Protein AF-A0A9C9G4H5-F1 (afdb_monomer_lite)

Radius of gyration: 25.31 Å; chains: 1; bounding box: 102×41×66 Å

Structure (mmCIF, N/CA/C/O backbone):
data_AF-A0A9C9G4H5-F1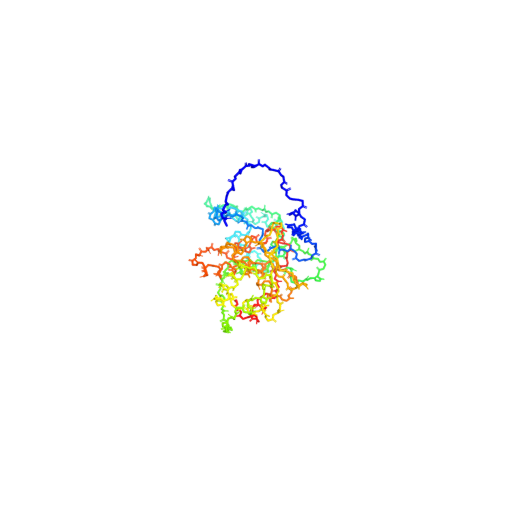
#
_entry.id   AF-A0A9C9G4H5-F1
#
loop_
_atom_site.group_PDB
_atom_site.id
_atom_site.type_symbol
_atom_site.label_atom_id
_atom_site.label_alt_id
_atom_site.label_comp_id
_atom_site.label_asym_id
_atom_site.label_entity_id
_atom_site.label_seq_id
_atom_site.pdbx_PDB_ins_code
_atom_site.Cartn_x
_atom_site.Cartn_y
_atom_site.Cartn_z
_atom_site.occupancy
_atom_site.B_iso_or_equiv
_atom_site.auth_seq_id
_atom_site.auth_comp_id
_atom_site.auth_asym_id
_atom_site.auth_atom_id
_atom_site.pdbx_PDB_model_num
ATOM 1 N N . MET A 1 1 ? 73.483 9.192 -35.106 1.00 36.06 1 MET A N 1
ATOM 2 C CA . MET A 1 1 ? 74.148 8.767 -33.853 1.00 36.06 1 MET A CA 1
ATOM 3 C C . MET A 1 1 ? 73.217 9.108 -32.697 1.00 36.06 1 MET A C 1
ATOM 5 O O . MET A 1 1 ? 72.818 10.257 -32.623 1.00 36.06 1 MET A O 1
ATOM 9 N N . LYS A 1 2 ? 72.661 8.069 -32.046 1.00 31.61 2 LYS A N 1
ATOM 10 C CA . LYS A 1 2 ? 72.733 7.756 -30.592 1.00 31.61 2 LYS A CA 1
ATOM 11 C C . LYS A 1 2 ? 72.067 8.808 -29.686 1.00 31.61 2 LYS A C 1
ATOM 13 O O . LYS A 1 2 ? 72.520 9.940 -29.660 1.00 31.61 2 LYS A O 1
ATOM 18 N N . SER A 1 3 ? 70.860 8.529 -29.178 1.00 26.44 3 SER A N 1
ATOM 19 C CA . SER A 1 3 ? 70.527 7.779 -27.933 1.00 26.44 3 SER A CA 1
ATOM 20 C C . SER A 1 3 ? 70.835 8.615 -26.680 1.00 26.44 3 SER A C 1
ATOM 22 O O . SER A 1 3 ? 71.958 9.081 -26.546 1.00 26.44 3 SER A O 1
ATOM 24 N N . SER A 1 4 ? 69.803 9.006 -25.915 1.00 33.16 4 SER A N 1
ATOM 25 C CA . SER A 1 4 ? 69.383 8.365 -24.640 1.00 33.16 4 SER A CA 1
ATOM 26 C C . SER A 1 4 ? 70.232 8.923 -23.469 1.00 33.16 4 SER A C 1
ATOM 28 O O . SER A 1 4 ? 71.387 9.255 -23.680 1.00 33.16 4 SER A O 1
ATOM 30 N N . ASP A 1 5 ? 69.803 9.211 -22.241 1.00 29.89 5 ASP A N 1
ATOM 31 C CA . ASP A 1 5 ? 68.683 8.847 -21.371 1.00 29.89 5 ASP A CA 1
ATOM 32 C C . ASP A 1 5 ? 68.565 9.948 -20.281 1.00 29.89 5 ASP A C 1
ATOM 34 O O . ASP A 1 5 ? 69.557 10.573 -19.914 1.00 29.89 5 ASP A O 1
ATOM 38 N N . TYR A 1 6 ? 67.355 10.349 -19.878 1.00 32.81 6 TYR A N 1
ATOM 39 C CA . TYR A 1 6 ? 66.742 10.096 -18.558 1.00 32.81 6 TYR A CA 1
ATOM 40 C C . TYR A 1 6 ? 67.672 10.116 -17.321 1.00 32.81 6 TYR A C 1
ATOM 42 O O . TYR A 1 6 ? 68.485 9.216 -17.155 1.00 32.81 6 TYR A O 1
ATOM 50 N N . GLN A 1 7 ? 67.414 11.013 -16.351 1.00 32.84 7 GLN A N 1
ATOM 51 C CA . GLN A 1 7 ? 66.709 10.677 -15.091 1.00 32.84 7 GLN A CA 1
ATOM 52 C C . GLN A 1 7 ? 66.693 11.810 -14.030 1.00 32.84 7 GLN A C 1
ATOM 54 O O . GLN A 1 7 ? 67.719 12.399 -13.719 1.00 32.84 7 GLN A O 1
ATOM 59 N N . PHE A 1 8 ? 65.497 11.978 -13.433 1.00 31.39 8 PHE A N 1
ATOM 60 C CA . PHE A 1 8 ? 65.148 12.347 -12.041 1.00 31.39 8 PHE A CA 1
ATOM 61 C C . PHE A 1 8 ? 65.648 13.689 -11.449 1.00 31.39 8 PHE A C 1
ATOM 63 O O . PHE A 1 8 ? 66.832 13.948 -11.324 1.00 31.39 8 PHE A O 1
ATOM 70 N N . SER A 1 9 ? 64.779 14.550 -10.905 1.00 29.98 9 SER A N 1
ATOM 71 C CA . SER A 1 9 ? 63.949 14.224 -9.738 1.00 29.98 9 SER A CA 1
ATOM 72 C C . SER A 1 9 ? 62.739 15.152 -9.550 1.00 29.98 9 SER A C 1
ATOM 74 O O . SER A 1 9 ? 62.819 16.363 -9.710 1.00 29.98 9 SER A O 1
ATOM 76 N N . ARG A 1 10 ? 61.638 14.505 -9.153 1.00 35.22 10 ARG A N 1
ATOM 77 C CA . ARG A 1 10 ? 60.457 14.943 -8.386 1.00 35.22 10 ARG A CA 1
ATOM 78 C C . ARG A 1 10 ? 60.512 16.338 -7.739 1.00 35.22 10 ARG A C 1
ATOM 80 O O . ARG A 1 10 ? 61.377 16.571 -6.905 1.00 35.22 10 ARG A O 1
ATOM 87 N N . ALA A 1 11 ? 59.455 17.127 -7.939 1.00 33.78 11 ALA A N 1
ATOM 88 C CA . ALA A 1 11 ? 58.555 17.601 -6.875 1.00 33.78 11 ALA A CA 1
ATOM 89 C C . ALA A 1 11 ? 57.481 18.543 -7.454 1.00 33.78 11 ALA A C 1
ATOM 91 O O . ALA A 1 11 ? 57.795 19.357 -8.311 1.00 33.78 11 ALA A O 1
ATOM 92 N N . LEU A 1 12 ? 56.236 18.370 -6.981 1.00 30.45 12 LEU A N 1
ATOM 93 C CA . LEU A 1 12 ? 55.196 19.385 -6.714 1.00 30.45 12 LEU A CA 1
ATOM 94 C C . LEU A 1 12 ? 55.298 20.712 -7.503 1.00 30.45 12 LEU A C 1
ATOM 96 O O . LEU A 1 12 ? 56.269 21.438 -7.366 1.00 30.45 12 LEU A O 1
ATOM 100 N N . VAL A 1 13 ? 54.303 21.166 -8.264 1.00 36.81 13 VAL A N 1
ATOM 101 C CA . VAL A 1 13 ? 52.931 21.515 -7.847 1.00 36.81 13 VAL A CA 1
ATOM 102 C C . VAL A 1 13 ? 52.089 21.510 -9.134 1.00 36.81 13 VAL A C 1
ATOM 104 O O . VAL A 1 13 ? 52.348 22.279 -10.050 1.00 36.81 13 VAL A O 1
ATOM 107 N N . VAL A 1 14 ? 51.338 20.439 -9.388 1.00 32.56 14 VAL A N 1
ATOM 108 C CA . VAL A 1 14 ? 49.867 20.342 -9.264 1.00 32.56 14 VAL A CA 1
ATOM 109 C C . VAL A 1 14 ? 49.097 21.478 -9.971 1.00 32.56 14 VAL A C 1
ATOM 111 O O . VAL A 1 14 ? 49.320 22.650 -9.684 1.00 32.56 14 VAL A O 1
ATOM 114 N N . PRO A 1 15 ? 48.180 21.145 -10.898 1.00 38.34 15 PRO A N 1
ATOM 115 C CA . PRO A 1 15 ? 47.729 22.025 -11.963 1.00 38.34 15 PRO A CA 1
ATOM 116 C C . PRO A 1 15 ? 46.504 22.860 -11.575 1.00 38.34 15 PRO A C 1
ATOM 118 O O . PRO A 1 15 ? 45.520 22.360 -11.038 1.00 38.34 15 PRO A O 1
ATOM 121 N N . VAL A 1 16 ? 46.534 24.121 -11.997 1.00 37.09 16 VAL A N 1
ATOM 122 C CA . VAL A 1 16 ? 45.484 25.150 -11.883 1.00 37.09 16 VAL A CA 1
ATOM 123 C C . VAL A 1 16 ? 44.265 24.894 -12.804 1.00 37.09 16 VAL A C 1
ATOM 125 O O . VAL A 1 16 ? 43.410 25.754 -12.951 1.00 37.09 16 VAL A O 1
ATOM 128 N N . ILE A 1 17 ? 44.119 23.717 -13.429 1.00 36.53 17 ILE A N 1
ATOM 129 C CA . ILE A 1 17 ? 43.115 23.513 -14.503 1.00 36.53 17 ILE A CA 1
ATOM 130 C C . ILE A 1 17 ? 42.183 22.296 -14.281 1.00 36.53 17 ILE A C 1
ATOM 132 O O . ILE A 1 17 ? 41.393 21.964 -15.155 1.00 36.53 17 ILE A O 1
ATOM 136 N N . LEU A 1 18 ? 42.169 21.653 -13.100 1.00 33.12 18 LEU A N 1
ATOM 137 C CA . LEU A 1 18 ? 41.322 20.458 -12.870 1.00 33.12 18 LEU A CA 1
ATOM 138 C C . LEU A 1 18 ? 40.255 20.547 -11.757 1.00 33.12 18 LEU A C 1
ATOM 140 O O . LEU A 1 18 ? 39.718 19.514 -11.372 1.00 33.12 18 LEU A O 1
ATOM 144 N N . ILE A 1 19 ? 39.925 21.734 -11.231 1.00 38.91 19 ILE A N 1
ATOM 145 C CA . ILE A 1 19 ? 39.006 21.861 -10.071 1.00 38.91 19 ILE A CA 1
ATOM 146 C C . ILE A 1 19 ? 37.668 22.566 -10.384 1.00 38.91 19 ILE A C 1
ATOM 148 O O . ILE A 1 19 ? 36.768 22.549 -9.556 1.00 38.91 19 ILE A O 1
ATOM 152 N N . LEU A 1 20 ? 37.442 23.100 -11.591 1.00 33.53 20 LEU A N 1
ATOM 153 C CA . LEU A 1 20 ? 36.238 23.914 -11.869 1.00 33.53 20 LEU A CA 1
ATOM 154 C C . LEU A 1 20 ? 35.156 23.284 -12.770 1.00 33.53 20 LEU A C 1
ATOM 156 O O . LEU A 1 20 ? 34.210 23.976 -13.125 1.00 33.53 20 LEU A O 1
ATOM 160 N N . LEU A 1 21 ? 35.230 21.990 -13.115 1.00 33.41 21 LEU A N 1
ATOM 161 C CA . LEU A 1 21 ? 34.213 21.342 -13.976 1.00 33.41 21 LEU A CA 1
ATOM 162 C C . LEU A 1 21 ? 33.674 19.988 -13.468 1.00 33.41 21 LEU A C 1
ATOM 164 O O . LEU A 1 21 ? 32.940 19.322 -14.190 1.00 33.41 21 LEU A O 1
ATOM 168 N N . LEU A 1 22 ? 33.988 19.584 -12.229 1.00 35.75 22 LEU A N 1
ATOM 169 C CA . LEU A 1 22 ? 33.508 18.322 -11.627 1.00 35.75 22 LEU A CA 1
ATOM 170 C C . LEU A 1 22 ? 32.654 18.498 -10.362 1.00 35.75 22 LEU A C 1
ATOM 172 O O . LEU A 1 22 ? 32.447 17.546 -9.617 1.00 35.75 22 LEU A O 1
ATOM 176 N N . THR A 1 23 ? 32.092 19.681 -10.131 1.00 38.12 23 THR A N 1
ATOM 177 C CA . THR A 1 23 ? 30.963 19.828 -9.207 1.00 38.12 23 THR A CA 1
ATOM 178 C C . THR A 1 23 ? 29.717 20.040 -10.038 1.00 38.12 23 THR A C 1
ATOM 180 O O . THR A 1 23 ? 29.280 21.167 -10.265 1.00 38.12 23 THR A O 1
ATOM 183 N N . GLY A 1 24 ? 29.162 18.928 -10.525 1.00 32.75 24 GLY A N 1
ATOM 184 C CA . GLY A 1 24 ? 27.743 18.895 -10.830 1.00 32.75 24 GLY A CA 1
ATOM 185 C C . GLY A 1 24 ? 27.028 19.398 -9.585 1.00 32.75 24 GLY A C 1
ATOM 186 O O . GLY A 1 24 ? 27.195 18.830 -8.505 1.00 32.75 24 GLY A O 1
ATOM 187 N N . CYS A 1 25 ? 26.323 20.517 -9.720 1.00 32.72 25 CYS A N 1
ATOM 188 C CA . CYS A 1 25 ? 25.365 20.959 -8.729 1.00 32.72 25 CYS A CA 1
ATOM 189 C C . CYS A 1 25 ? 24.326 19.845 -8.592 1.00 32.72 25 CYS A C 1
ATOM 191 O O . CYS A 1 25 ? 23.317 19.838 -9.290 1.00 32.72 25 CYS A O 1
ATOM 193 N N . GLY A 1 26 ? 24.587 18.888 -7.701 1.00 32.38 26 GLY A N 1
ATOM 194 C CA . GLY A 1 26 ? 23.551 18.123 -7.035 1.00 32.38 26 GLY A CA 1
ATOM 195 C C . GLY A 1 26 ? 22.797 19.120 -6.177 1.00 32.38 26 GLY A C 1
ATOM 196 O O . GLY A 1 26 ? 23.088 19.272 -4.993 1.00 32.38 26 GLY A O 1
ATOM 197 N N . GLY A 1 27 ? 21.912 19.888 -6.812 1.00 31.55 27 GLY A N 1
ATOM 198 C CA . GLY A 1 27 ? 20.917 20.643 -6.084 1.00 31.55 27 GLY A CA 1
ATOM 199 C C . GLY A 1 27 ? 20.177 19.629 -5.231 1.00 31.55 27 GLY A C 1
ATOM 200 O O . GLY A 1 27 ? 19.612 18.676 -5.765 1.00 31.55 27 GLY A O 1
ATOM 201 N N . GLN A 1 28 ? 20.226 19.794 -3.911 1.00 36.00 28 GLN A N 1
ATOM 202 C CA . GLN A 1 28 ? 19.181 19.217 -3.085 1.00 36.00 28 GLN A CA 1
ATOM 203 C C . GLN A 1 28 ? 17.877 19.761 -3.654 1.00 36.00 28 GLN A C 1
ATOM 205 O O . GLN A 1 28 ? 17.654 20.975 -3.649 1.00 36.00 28 GLN A O 1
ATOM 210 N N . VAL A 1 29 ? 17.065 18.875 -4.220 1.00 38.88 29 VAL A N 1
ATOM 211 C CA . VAL A 1 29 ? 15.697 19.221 -4.568 1.00 38.88 29 VAL A CA 1
ATOM 212 C C . VAL A 1 29 ? 15.006 19.424 -3.227 1.00 38.88 29 VAL A C 1
ATOM 214 O O . VAL A 1 29 ? 14.683 18.468 -2.528 1.00 38.88 29 VAL A O 1
ATOM 217 N N . ASN A 1 30 ? 14.883 20.686 -2.813 1.00 37.59 30 ASN A N 1
ATOM 218 C CA . ASN A 1 30 ? 13.930 21.055 -1.781 1.00 37.59 30 ASN A CA 1
ATOM 219 C C . ASN A 1 30 ? 12.562 20.818 -2.402 1.00 37.59 30 ASN A C 1
ATOM 221 O O . ASN A 1 30 ? 12.121 21.595 -3.247 1.00 37.59 30 ASN A O 1
ATOM 225 N N . VAL A 1 31 ? 11.952 19.702 -2.028 1.00 41.56 31 VAL A N 1
ATOM 226 C CA . VAL A 1 31 ? 10.572 19.390 -2.368 1.00 41.56 31 VAL A CA 1
ATOM 227 C C . VAL A 1 31 ? 9.727 20.489 -1.704 1.00 41.56 31 VAL A C 1
ATOM 229 O O . VAL A 1 31 ? 9.846 20.738 -0.500 1.00 41.56 31 VAL A O 1
ATOM 232 N N . VAL A 1 32 ? 9.032 21.288 -2.519 1.00 34.31 32 VAL A N 1
ATOM 233 C CA . VAL A 1 32 ? 8.142 22.356 -2.052 1.00 34.31 32 VAL A CA 1
ATOM 234 C C . VAL A 1 32 ? 6.712 22.019 -2.463 1.00 34.31 32 VAL A C 1
ATOM 236 O O . VAL A 1 32 ? 6.326 22.253 -3.602 1.00 34.31 32 VAL A O 1
ATOM 239 N N . LYS A 1 33 ? 5.935 21.562 -1.476 1.00 46.69 33 LYS A N 1
ATOM 240 C CA . LYS A 1 33 ? 4.471 21.610 -1.330 1.00 46.69 33 LYS A CA 1
ATOM 241 C C . LYS A 1 33 ? 3.658 21.395 -2.612 1.00 46.69 33 LYS A C 1
ATOM 243 O O . LYS A 1 33 ? 3.164 22.362 -3.183 1.00 46.69 33 LYS A O 1
ATOM 248 N N . GLN A 1 34 ? 3.378 20.130 -2.915 1.00 38.62 34 GLN A N 1
ATOM 249 C CA . GLN A 1 34 ? 2.036 19.535 -3.076 1.00 38.62 34 GLN A CA 1
ATOM 250 C C . GLN A 1 34 ? 2.240 18.051 -3.454 1.00 38.62 34 GLN A C 1
ATOM 252 O O . GLN A 1 34 ? 3.042 17.760 -4.332 1.00 38.62 34 GLN A O 1
ATOM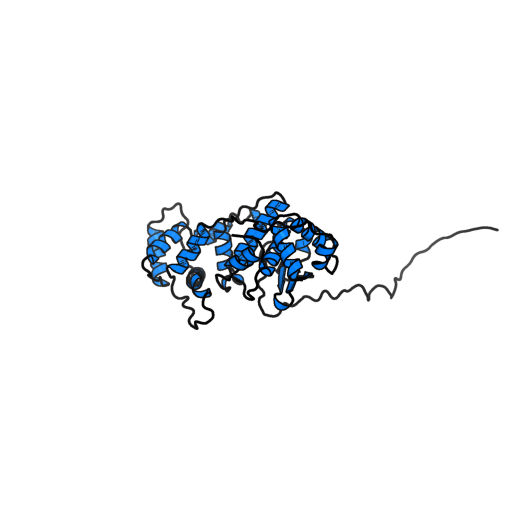 257 N N . ASN A 1 35 ? 1.572 17.133 -2.744 1.00 42.91 35 ASN A N 1
ATOM 258 C CA . ASN A 1 35 ? 1.583 15.663 -2.943 1.00 42.91 35 ASN A CA 1
ATOM 259 C C . ASN A 1 35 ? 2.862 14.904 -2.524 1.00 42.91 35 ASN A C 1
ATOM 261 O O . ASN A 1 35 ? 3.165 13.827 -3.019 1.00 42.91 35 ASN A O 1
ATOM 265 N N . GLU A 1 36 ? 3.601 15.441 -1.552 1.00 43.78 36 GLU A N 1
ATOM 266 C CA . GLU A 1 36 ? 4.852 14.863 -1.039 1.00 43.78 36 GLU A CA 1
ATOM 267 C C . GLU A 1 36 ? 4.611 13.804 0.042 1.00 43.78 36 GLU A C 1
ATOM 269 O O . GLU A 1 36 ? 4.895 14.039 1.221 1.00 43.78 36 GLU A O 1
ATOM 274 N N . VAL A 1 37 ? 4.086 12.640 -0.333 1.00 44.97 37 VAL A N 1
ATOM 275 C CA . VAL A 1 37 ? 4.217 11.474 0.540 1.00 44.97 37 VAL A CA 1
ATOM 276 C C . VAL A 1 37 ? 5.226 10.517 -0.092 1.00 44.97 37 VAL A C 1
ATOM 278 O O . VAL A 1 37 ? 4.979 10.006 -1.177 1.00 44.97 37 VAL A O 1
ATOM 281 N N . PRO A 1 38 ? 6.421 10.358 0.501 1.00 45.28 38 PRO A N 1
ATOM 282 C CA . PRO A 1 38 ? 7.458 9.512 -0.078 1.00 45.28 38 PRO A CA 1
ATOM 283 C C . PRO A 1 38 ? 7.034 8.039 -0.075 1.00 45.28 38 PRO A C 1
ATOM 285 O O . PRO A 1 38 ? 6.438 7.615 0.909 1.00 45.28 38 PRO A O 1
ATOM 288 N N . ALA A 1 39 ? 7.457 7.217 -1.048 1.00 44.16 39 ALA A N 1
ATOM 289 C CA . ALA A 1 39 ? 7.224 5.755 -1.038 1.00 44.16 39 ALA A CA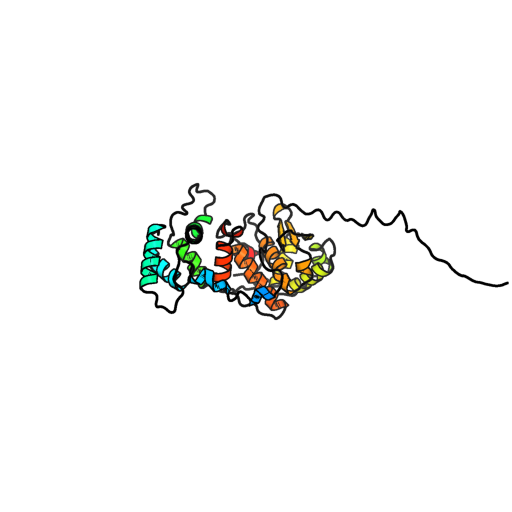 1
ATOM 290 C C . ALA A 1 39 ? 7.780 5.011 0.192 1.00 44.16 39 ALA A C 1
ATOM 292 O O . ALA A 1 39 ? 7.674 3.790 0.304 1.00 44.16 39 ALA A O 1
ATOM 293 N N . SER A 1 40 ? 8.468 5.706 1.102 1.00 43.78 40 SER A N 1
ATOM 294 C CA . SER A 1 40 ? 9.068 5.088 2.272 1.00 43.78 40 SER A CA 1
ATOM 295 C C . SER A 1 40 ? 9.548 6.113 3.296 1.00 43.78 40 SER A C 1
ATOM 297 O O . SER A 1 40 ? 10.622 6.700 3.144 1.00 43.78 40 SER A O 1
ATOM 299 N N . VAL A 1 41 ? 8.869 6.202 4.431 1.00 38.69 41 VAL A N 1
ATOM 300 C CA . VAL A 1 41 ? 9.558 6.484 5.696 1.00 38.69 41 VAL A CA 1
ATOM 301 C C . VAL A 1 41 ? 9.750 5.160 6.410 1.00 38.69 41 VAL A C 1
ATOM 303 O O . VAL A 1 41 ? 9.085 4.923 7.396 1.00 38.69 41 VAL A O 1
ATOM 306 N N . TYR A 1 42 ? 10.616 4.263 5.909 1.00 41.97 42 TYR A N 1
ATOM 307 C CA . TYR A 1 42 ? 11.292 3.257 6.746 1.00 41.97 42 TYR A CA 1
ATOM 308 C C . TYR A 1 42 ? 12.394 2.442 6.031 1.00 41.97 42 TYR A C 1
ATOM 310 O O . TYR A 1 42 ? 12.215 1.897 4.947 1.00 41.97 42 TYR A O 1
ATOM 318 N N . ARG A 1 43 ? 13.476 2.242 6.813 1.00 37.53 43 ARG A N 1
ATOM 319 C CA . ARG A 1 43 ? 14.392 1.077 6.885 1.00 37.53 43 ARG A CA 1
ATOM 320 C C . ARG A 1 43 ? 15.626 1.023 5.978 1.00 37.53 43 ARG A C 1
ATOM 322 O O . ARG A 1 43 ? 15.852 0.078 5.227 1.00 37.53 43 ARG A O 1
ATOM 329 N N . ASN A 1 44 ? 16.577 1.905 6.279 1.00 32.31 44 ASN A N 1
ATOM 330 C CA . ASN A 1 44 ? 17.994 1.565 6.148 1.00 32.31 44 ASN A CA 1
ATOM 331 C C . ASN A 1 44 ? 18.294 0.219 6.849 1.00 32.31 44 ASN A C 1
ATOM 333 O O . ASN A 1 44 ? 18.192 0.098 8.070 1.00 32.31 44 ASN A O 1
ATOM 337 N N . SER A 1 45 ? 18.739 -0.758 6.056 1.00 33.03 45 SER A N 1
ATOM 338 C CA . SER A 1 45 ? 19.312 -2.065 6.412 1.00 33.03 45 SER A CA 1
ATOM 339 C C . SER A 1 45 ? 18.347 -3.186 6.850 1.00 33.03 45 SER A C 1
ATOM 341 O O . SER A 1 45 ? 17.623 -3.108 7.844 1.00 33.03 45 SER A O 1
ATOM 343 N N . LEU A 1 46 ? 18.446 -4.306 6.120 1.00 36.53 46 LEU A N 1
ATOM 344 C CA . LEU A 1 46 ? 17.727 -5.586 6.248 1.00 36.53 46 LEU A CA 1
ATOM 345 C C . LEU A 1 46 ? 17.641 -6.191 7.660 1.00 36.53 46 LEU A C 1
ATOM 347 O O . LEU A 1 46 ? 16.874 -7.126 7.870 1.00 36.53 46 LEU A O 1
ATOM 351 N N . ARG A 1 47 ? 18.384 -5.682 8.653 1.00 32.88 47 ARG A N 1
ATOM 352 C CA . ARG A 1 47 ? 18.227 -6.114 10.052 1.00 32.88 47 ARG A CA 1
ATOM 353 C C . ARG A 1 47 ? 16.839 -5.796 10.610 1.00 32.88 47 ARG A C 1
ATOM 355 O O . ARG A 1 47 ? 16.364 -6.533 11.463 1.00 32.88 47 ARG A O 1
ATOM 362 N N . SER A 1 48 ? 16.179 -4.773 10.077 1.00 36.00 48 SER A N 1
ATOM 363 C CA . SER A 1 48 ? 14.841 -4.335 10.485 1.00 36.00 48 SER A CA 1
ATOM 364 C C . SER A 1 48 ? 13.689 -5.145 9.877 1.00 36.00 48 SER A C 1
ATOM 366 O O . SER A 1 48 ? 12.617 -5.197 10.470 1.00 36.00 48 SER A O 1
ATOM 368 N N . ILE A 1 49 ? 13.909 -5.845 8.756 1.00 36.94 49 ILE A N 1
ATOM 369 C CA . ILE A 1 49 ? 12.882 -6.698 8.130 1.00 36.94 49 ILE A CA 1
ATOM 370 C C . ILE A 1 49 ? 12.551 -7.910 9.019 1.00 36.94 49 ILE A C 1
ATOM 372 O O . ILE A 1 49 ? 11.416 -8.373 9.028 1.00 36.94 49 ILE A O 1
ATOM 376 N N . PHE A 1 50 ? 13.501 -8.362 9.846 1.00 36.72 50 PHE A N 1
ATOM 377 C CA . PHE A 1 50 ? 13.292 -9.464 10.792 1.00 36.72 50 PHE A CA 1
ATOM 378 C C . PHE A 1 50 ? 13.314 -9.055 12.270 1.00 36.72 50 PHE A C 1
ATOM 380 O O . PHE A 1 50 ? 12.819 -9.814 13.102 1.00 36.72 50 PHE A O 1
ATOM 387 N N . SER A 1 51 ? 13.834 -7.877 12.639 1.00 33.56 51 SER A N 1
ATOM 388 C CA . SER A 1 51 ? 13.869 -7.474 14.055 1.00 33.56 51 SER A CA 1
ATOM 389 C C . SER A 1 51 ? 12.550 -6.907 14.582 1.00 33.56 51 SER A C 1
ATOM 391 O O . SER A 1 51 ? 12.448 -6.690 15.782 1.00 33.56 51 SER A O 1
ATOM 393 N N . ASP A 1 52 ? 11.544 -6.707 13.727 1.00 38.69 52 ASP A N 1
ATOM 394 C CA . ASP A 1 52 ? 10.258 -6.117 14.117 1.00 38.69 52 ASP A CA 1
ATOM 395 C C . ASP A 1 52 ? 9.034 -6.942 13.704 1.00 38.69 52 ASP A C 1
ATOM 397 O O . ASP A 1 52 ? 7.911 -6.461 13.720 1.00 38.69 52 ASP A O 1
ATOM 401 N N . VAL A 1 53 ? 9.199 -8.257 13.546 1.00 42.19 53 VAL A N 1
ATOM 402 C CA . VAL A 1 53 ? 8.104 -9.185 13.908 1.00 42.19 53 VAL A CA 1
ATOM 403 C C . VAL A 1 53 ? 7.715 -8.986 15.403 1.00 42.19 53 VAL A C 1
ATOM 405 O O . VAL A 1 53 ? 6.628 -9.358 15.855 1.00 42.19 53 VAL A O 1
ATOM 408 N N . GLN A 1 54 ? 8.577 -8.296 16.168 1.00 37.62 54 GLN A N 1
ATOM 409 C CA . GLN A 1 54 ? 8.352 -7.751 17.509 1.00 37.62 54 GLN A CA 1
ATOM 410 C C . GLN A 1 54 ? 7.551 -6.423 17.576 1.00 37.62 54 GLN A C 1
ATOM 412 O O . GLN A 1 54 ? 7.074 -6.097 18.664 1.00 37.62 54 GLN A O 1
ATOM 417 N N . SER A 1 55 ? 7.275 -5.708 16.470 1.00 43.94 55 SER A N 1
ATOM 418 C CA . SER A 1 55 ? 6.451 -4.474 16.478 1.00 43.94 55 SER A CA 1
ATOM 419 C C . SER A 1 55 ? 4.950 -4.730 16.684 1.00 43.94 55 SER A C 1
ATOM 421 O O . SER A 1 55 ? 4.168 -3.798 16.870 1.00 43.94 55 SER A O 1
ATOM 423 N N . THR A 1 56 ? 4.539 -6.001 16.778 1.00 52.28 56 THR A N 1
ATOM 424 C CA . THR A 1 56 ? 3.175 -6.405 17.154 1.00 52.28 56 THR A CA 1
ATOM 425 C C . THR A 1 56 ? 2.710 -5.865 18.513 1.00 52.28 56 THR A C 1
ATOM 427 O O . THR A 1 56 ? 1.516 -5.921 18.787 1.00 52.28 56 THR A O 1
ATOM 430 N N . HIS A 1 57 ? 3.585 -5.325 19.368 1.00 51.34 57 HIS A N 1
ATOM 431 C CA . HIS A 1 57 ? 3.181 -4.806 20.680 1.00 51.34 57 HIS A CA 1
ATOM 432 C C . HIS A 1 57 ? 2.216 -3.607 20.601 1.00 51.34 57 HIS A C 1
ATOM 434 O O . HIS A 1 57 ? 1.278 -3.517 21.393 1.00 51.34 57 HIS A O 1
ATOM 440 N N . SER A 1 58 ? 2.391 -2.701 19.628 1.00 59.19 58 SER A N 1
ATOM 441 C CA . SER A 1 58 ? 1.521 -1.521 19.495 1.00 59.19 58 SER A CA 1
ATOM 442 C C . SER A 1 58 ? 0.106 -1.909 19.056 1.00 59.19 58 SER A C 1
ATOM 444 O O . SER A 1 58 ? -0.863 -1.436 19.648 1.00 59.19 58 SER A O 1
ATOM 446 N N . ILE A 1 59 ? -0.025 -2.830 18.092 1.00 70.62 59 ILE A N 1
ATOM 447 C CA . ILE A 1 59 ? -1.324 -3.319 17.605 1.00 70.62 59 ILE A CA 1
ATOM 448 C C . ILE A 1 59 ? -2.007 -4.210 18.648 1.00 70.62 59 ILE A C 1
ATOM 450 O O . ILE A 1 59 ? -3.206 -4.047 18.879 1.00 70.62 59 ILE A O 1
ATOM 454 N N . LYS A 1 60 ? -1.258 -5.080 19.342 1.00 74.88 60 LYS A N 1
ATOM 455 C CA . LYS A 1 60 ? -1.779 -5.985 20.386 1.00 74.88 60 LYS A CA 1
ATOM 456 C C . LYS A 1 60 ? -2.455 -5.263 21.555 1.00 74.88 60 LYS A C 1
ATOM 458 O O . LYS A 1 60 ? -3.358 -5.834 22.165 1.00 74.88 60 LYS A O 1
ATOM 463 N N . GLN A 1 61 ? -2.056 -4.024 21.845 1.00 83.19 61 GLN A N 1
ATOM 464 C CA . GLN A 1 61 ? -2.686 -3.167 22.856 1.00 83.19 61 GLN A CA 1
ATOM 465 C C . GLN A 1 61 ? -3.579 -2.077 22.254 1.00 83.19 61 GLN A C 1
ATOM 467 O O . GLN A 1 61 ? -4.109 -1.250 22.988 1.00 83.19 61 GLN A O 1
ATOM 472 N N . SER A 1 62 ? -3.747 -2.028 20.935 1.00 87.44 62 SER A N 1
ATOM 473 C CA . SER A 1 62 ? -4.562 -1.010 20.273 1.00 87.44 62 SER A CA 1
ATOM 474 C C . SER A 1 62 ? -6.003 -1.466 20.059 1.00 87.44 62 SER A C 1
ATOM 476 O O . SER A 1 62 ? -6.334 -2.646 20.156 1.00 87.44 62 SER A O 1
ATOM 478 N N . ILE A 1 63 ? -6.856 -0.520 19.671 1.00 90.56 63 ILE A N 1
ATOM 479 C CA . ILE A 1 63 ? -8.208 -0.810 19.181 1.00 90.56 63 ILE A CA 1
ATOM 480 C C . ILE A 1 63 ? -8.218 -1.468 17.787 1.00 90.56 63 ILE A C 1
ATOM 482 O O . ILE A 1 63 ? -9.257 -1.962 17.374 1.00 90.56 63 ILE A O 1
ATOM 486 N N . PHE A 1 64 ? -7.071 -1.524 17.095 1.00 90.38 64 PHE A N 1
ATOM 487 C CA . PHE A 1 64 ? -6.862 -2.298 15.862 1.00 90.38 64 PHE A CA 1
ATOM 488 C C . PHE A 1 64 ? -6.546 -3.775 16.148 1.00 90.38 64 PHE A C 1
ATOM 490 O O . PHE A 1 64 ? -6.173 -4.529 15.251 1.00 90.38 64 PHE A O 1
ATOM 497 N N . LYS A 1 65 ? -6.646 -4.228 17.397 1.00 87.81 65 LYS A N 1
ATOM 498 C CA . LYS A 1 65 ? -6.514 -5.647 17.718 1.00 87.81 65 LYS A CA 1
ATOM 499 C C . LYS A 1 65 ? -7.640 -6.446 17.027 1.00 87.81 65 LYS A C 1
ATOM 501 O O . LYS A 1 65 ? -8.800 -6.105 17.260 1.00 87.81 65 LYS A O 1
ATOM 506 N N . PRO A 1 66 ? -7.346 -7.506 16.246 1.00 86.94 66 PRO A N 1
ATOM 507 C CA . PRO A 1 66 ? -8.363 -8.253 15.496 1.00 86.94 66 PRO A CA 1
ATOM 508 C C . PRO A 1 66 ? -9.540 -8.745 16.347 1.00 86.94 66 PRO A C 1
ATOM 510 O O . PRO A 1 66 ? -10.691 -8.510 16.004 1.00 86.94 66 PRO A O 1
ATOM 513 N N . GLU A 1 67 ? -9.277 -9.328 17.519 1.00 85.81 67 GLU A N 1
ATOM 514 C CA . GLU A 1 67 ? -10.346 -9.837 18.388 1.00 85.81 67 GLU A CA 1
ATOM 515 C C . GLU A 1 67 ? -11.214 -8.707 18.961 1.00 85.81 67 GLU A C 1
ATOM 517 O O . GLU A 1 67 ? -12.403 -8.884 19.220 1.00 85.81 67 GLU A O 1
ATOM 522 N N . PHE A 1 68 ? -10.624 -7.525 19.161 1.00 90.00 68 PHE A N 1
ATOM 523 C CA . PHE A 1 68 ? -11.368 -6.347 19.593 1.00 90.00 68 PHE A CA 1
ATOM 524 C C . PHE A 1 68 ? -12.165 -5.727 18.437 1.00 90.00 68 PHE A C 1
ATOM 526 O O . PHE A 1 68 ? -13.244 -5.185 18.668 1.00 90.00 68 PHE A O 1
ATOM 533 N N . LEU A 1 69 ? -11.683 -5.843 17.196 1.00 90.31 69 LEU A N 1
ATOM 534 C CA . LEU A 1 69 ? -12.393 -5.389 16.001 1.00 90.31 69 LEU A CA 1
ATOM 535 C C . LEU A 1 69 ? -13.711 -6.154 15.793 1.00 90.31 69 LEU A C 1
ATOM 537 O O . LEU A 1 69 ? -14.731 -5.542 15.470 1.00 90.31 69 LEU A O 1
ATOM 541 N N . ASP A 1 70 ? -13.735 -7.459 16.064 1.00 89.00 70 ASP A N 1
ATOM 542 C CA . ASP A 1 70 ? -14.974 -8.252 16.048 1.00 89.00 70 ASP A CA 1
ATOM 543 C C . ASP A 1 70 ? -15.987 -7.738 17.081 1.00 89.00 70 ASP A C 1
ATOM 545 O O . ASP A 1 70 ? -17.187 -7.622 16.811 1.00 89.00 70 ASP A O 1
ATOM 549 N N . TYR A 1 71 ? -15.499 -7.346 18.259 1.00 90.56 71 TYR A N 1
ATOM 550 C CA . TYR A 1 71 ? -16.338 -6.739 19.285 1.00 90.56 71 TYR A CA 1
ATOM 551 C C . TYR A 1 71 ? -16.854 -5.352 18.869 1.00 90.56 71 TYR A C 1
ATOM 553 O O . TYR A 1 71 ? -18.041 -5.074 19.038 1.00 90.56 71 TYR A O 1
ATOM 561 N N . LEU A 1 72 ? -16.018 -4.502 18.259 1.00 91.19 72 LEU A N 1
ATOM 562 C CA . LEU A 1 72 ? -16.452 -3.217 17.688 1.00 91.19 72 LEU A CA 1
ATOM 563 C C . LEU A 1 72 ? -17.510 -3.396 16.596 1.00 91.19 72 LEU A C 1
ATOM 565 O O . LEU A 1 72 ? -18.449 -2.603 16.509 1.00 91.19 72 LEU A O 1
ATOM 569 N N . THR A 1 73 ? -17.395 -4.459 15.804 1.00 90.06 73 THR A N 1
ATOM 570 C CA . THR A 1 73 ? -18.389 -4.808 14.786 1.00 90.06 73 THR A CA 1
ATOM 571 C C . THR A 1 73 ? -19.736 -5.043 15.444 1.00 90.06 73 THR A C 1
ATOM 573 O O . THR A 1 73 ? -20.686 -4.334 15.133 1.00 90.06 73 THR A O 1
ATOM 576 N N . TYR A 1 74 ? -19.811 -5.943 16.430 1.00 88.50 74 TYR A N 1
ATOM 577 C CA . TYR A 1 74 ? -21.041 -6.190 17.192 1.00 88.50 74 TYR A CA 1
ATOM 578 C C . TYR A 1 74 ? -21.656 -4.903 17.767 1.00 88.50 74 TYR A C 1
ATOM 580 O O . TYR A 1 74 ? -22.865 -4.688 17.674 1.00 88.50 74 TYR A O 1
ATOM 588 N N . LEU A 1 75 ? -20.828 -4.011 18.314 1.00 88.25 75 LEU A N 1
ATOM 589 C CA . LEU A 1 75 ? -21.290 -2.756 18.911 1.00 88.25 75 LEU A CA 1
ATOM 590 C C . LEU A 1 75 ? -21.873 -1.756 17.896 1.00 88.25 75 LEU A C 1
ATOM 592 O O . LEU A 1 75 ? -22.683 -0.914 18.290 1.00 88.25 75 LEU A O 1
ATOM 596 N N . THR A 1 76 ? -21.499 -1.851 16.616 1.00 88.06 76 THR A N 1
ATOM 597 C CA . THR A 1 76 ? -21.880 -0.903 15.550 1.00 88.06 76 THR A CA 1
ATOM 598 C C . THR A 1 76 ? -22.922 -1.448 14.559 1.00 88.06 76 THR A C 1
ATOM 600 O O . THR A 1 76 ? -23.417 -0.689 13.727 1.00 88.06 76 THR A O 1
ATOM 603 N N . GLN A 1 77 ? -23.342 -2.719 14.672 1.00 80.56 77 GLN A N 1
ATOM 604 C CA . GLN A 1 77 ? -24.224 -3.429 13.716 1.00 80.56 77 GLN A CA 1
ATOM 605 C C . GLN A 1 77 ? -25.556 -2.726 13.363 1.00 80.56 77 GLN A C 1
ATOM 607 O O . GLN A 1 77 ? -26.104 -2.985 12.296 1.00 80.56 77 GLN A O 1
ATOM 612 N N . ASN A 1 78 ? -26.063 -1.814 14.202 1.00 77.38 78 ASN A N 1
ATOM 613 C CA . ASN A 1 78 ? -27.339 -1.104 13.999 1.00 77.38 78 ASN A CA 1
ATOM 614 C C . ASN A 1 78 ? -27.167 0.394 13.682 1.00 77.38 78 ASN A C 1
ATOM 616 O O . ASN A 1 78 ? -27.930 1.217 14.185 1.00 77.38 78 ASN A O 1
ATOM 620 N N . ASN A 1 79 ? -26.135 0.765 12.913 1.00 69.00 79 ASN A N 1
ATOM 621 C CA . ASN A 1 79 ? -25.752 2.166 12.649 1.00 69.00 79 ASN A CA 1
ATOM 622 C C . ASN A 1 79 ? -25.514 2.984 13.926 1.00 69.00 79 ASN A C 1
ATOM 624 O O . ASN A 1 79 ? -25.619 4.210 13.936 1.00 69.00 79 ASN A O 1
ATOM 628 N N . LYS A 1 80 ? -25.191 2.290 15.018 1.00 82.00 80 LYS A N 1
ATOM 629 C CA . LYS A 1 80 ? -24.798 2.931 16.259 1.00 82.00 80 LYS A CA 1
ATOM 630 C C . LYS A 1 80 ? -23.388 3.473 16.067 1.00 82.00 80 LYS A C 1
ATOM 632 O O . LYS A 1 80 ? -22.476 2.711 15.753 1.00 82.00 80 LYS A O 1
ATOM 637 N N . THR A 1 81 ? -23.230 4.772 16.261 1.00 90.75 81 THR A N 1
ATOM 638 C CA . THR A 1 81 ? -21.920 5.405 16.351 1.00 90.75 81 THR A CA 1
ATOM 639 C C . THR A 1 81 ? -21.371 5.256 17.769 1.00 90.75 81 THR A C 1
ATOM 641 O O . THR A 1 81 ? -22.132 5.164 18.734 1.00 90.75 81 THR A O 1
ATOM 644 N N . LEU A 1 82 ? -20.048 5.174 17.896 1.00 92.69 82 LEU A N 1
ATOM 645 C CA . LEU A 1 82 ? -19.355 5.107 19.183 1.00 92.69 82 LEU A CA 1
ATOM 646 C C . LEU A 1 82 ? -18.568 6.393 19.386 1.00 92.69 82 LEU A C 1
ATOM 648 O O . LEU A 1 82 ? -17.646 6.667 18.618 1.00 92.69 82 LEU A O 1
ATOM 652 N N . ASP A 1 83 ? -18.898 7.159 20.419 1.00 94.25 83 ASP A N 1
ATOM 653 C CA . ASP A 1 83 ? -18.055 8.276 20.837 1.00 94.25 83 ASP A CA 1
ATOM 654 C C . ASP A 1 83 ? -16.845 7.797 21.670 1.00 94.25 83 ASP A C 1
ATOM 656 O O . ASP A 1 83 ? -16.641 6.604 21.939 1.00 94.25 83 ASP A O 1
ATOM 660 N N . GLN A 1 84 ? -16.001 8.743 22.080 1.00 94.19 84 GLN A N 1
ATOM 661 C CA . GLN A 1 84 ? -14.829 8.456 22.905 1.00 94.19 84 GLN A CA 1
ATOM 662 C C . GLN A 1 84 ? -15.187 7.799 24.254 1.00 94.19 84 GLN A C 1
ATOM 664 O O . GLN A 1 84 ? -14.472 6.898 24.705 1.00 94.19 84 GLN A O 1
ATOM 669 N N . LEU A 1 85 ? -16.250 8.253 24.924 1.00 94.75 85 LEU A N 1
ATOM 670 C CA . LEU A 1 85 ? -16.641 7.759 26.246 1.00 94.75 85 LEU A CA 1
ATOM 671 C C . LEU A 1 85 ? -17.203 6.339 26.147 1.00 94.75 85 LEU A C 1
ATOM 673 O O . LEU A 1 85 ? -16.857 5.468 26.951 1.00 94.75 85 LEU A O 1
ATOM 677 N N . ASP A 1 86 ? -18.027 6.097 25.134 1.00 94.19 86 ASP A N 1
ATOM 678 C CA . ASP A 1 86 ? -18.507 4.783 24.740 1.00 94.19 86 ASP A CA 1
ATOM 679 C C . ASP A 1 86 ? -17.333 3.820 24.563 1.00 94.19 86 ASP A C 1
ATOM 681 O O . ASP A 1 86 ? -17.263 2.795 25.248 1.00 94.19 86 ASP A O 1
ATOM 685 N N . LEU A 1 87 ? -16.360 4.167 23.714 1.00 94.38 87 LEU A N 1
ATOM 686 C CA . LEU A 1 87 ? -15.219 3.297 23.442 1.00 94.38 87 LEU A CA 1
ATOM 687 C C . LEU A 1 87 ? -14.398 2.995 24.702 1.00 94.38 87 LEU A C 1
ATOM 689 O O . LEU A 1 87 ? -14.047 1.839 24.942 1.00 94.38 87 LEU A O 1
ATOM 693 N N . GLN A 1 88 ? -14.119 3.997 25.537 1.00 94.81 88 GLN A N 1
ATOM 694 C CA . GLN A 1 88 ? -13.414 3.795 26.808 1.00 94.81 88 GLN A CA 1
ATOM 695 C C . GLN A 1 88 ? -14.159 2.817 27.729 1.00 94.81 88 GLN A C 1
ATOM 697 O O . GLN A 1 88 ? -13.548 1.917 28.318 1.00 94.81 88 GLN A O 1
ATOM 702 N N . ASN A 1 89 ? -15.485 2.945 27.818 1.00 94.25 89 ASN A N 1
ATOM 703 C CA . ASN A 1 89 ? -16.322 2.032 28.590 1.00 94.25 89 ASN A CA 1
ATOM 704 C C . ASN A 1 89 ? -16.300 0.609 28.015 1.00 94.25 89 ASN A C 1
ATOM 706 O O . ASN A 1 89 ? -16.213 -0.358 28.778 1.00 94.25 89 ASN A O 1
ATOM 710 N N . TYR A 1 90 ? -16.338 0.455 26.690 1.00 93.12 90 TYR A N 1
ATOM 711 C CA . TYR A 1 90 ? -16.262 -0.858 26.047 1.00 93.12 90 TYR A CA 1
ATOM 712 C C . TYR A 1 90 ? -14.890 -1.510 26.201 1.00 93.12 90 TYR A C 1
ATOM 714 O O . TYR A 1 90 ? -14.842 -2.706 26.480 1.00 93.12 90 TYR A O 1
ATOM 722 N N . ILE A 1 91 ? -13.795 -0.748 26.126 1.00 93.62 91 ILE A N 1
ATOM 723 C CA . ILE A 1 91 ? -12.440 -1.241 26.422 1.00 93.62 91 ILE A CA 1
ATOM 724 C C . ILE A 1 91 ? -12.368 -1.761 27.861 1.00 93.62 91 ILE A C 1
ATOM 726 O O . ILE A 1 91 ? -11.865 -2.857 28.097 1.00 93.62 91 ILE A O 1
ATOM 730 N N . LYS A 1 92 ? -12.923 -1.023 28.833 1.00 92.38 92 LYS A N 1
ATOM 731 C CA . LYS A 1 92 ? -12.974 -1.471 30.234 1.00 92.38 92 LYS A CA 1
ATOM 732 C C . LYS A 1 92 ? -13.749 -2.784 30.386 1.00 92.38 92 LYS A C 1
ATOM 734 O O . LYS A 1 92 ? -13.288 -3.677 31.091 1.00 92.38 92 LYS A O 1
ATOM 739 N N . ARG A 1 93 ? -14.908 -2.909 29.726 1.00 90.50 93 ARG A N 1
ATOM 740 C CA . ARG A 1 93 ? -15.723 -4.140 29.741 1.00 90.50 93 ARG A CA 1
ATOM 741 C C . ARG A 1 93 ? -14.995 -5.312 29.086 1.00 90.50 93 ARG A C 1
ATOM 743 O O . ARG A 1 93 ? -14.979 -6.392 29.659 1.00 90.50 93 ARG A O 1
ATOM 750 N N . TRP A 1 94 ? -14.365 -5.082 27.936 1.00 90.06 94 TRP A N 1
ATOM 751 C CA . TRP A 1 94 ? -13.564 -6.077 27.226 1.00 90.06 94 TRP A CA 1
ATOM 752 C C . TRP A 1 94 ? -12.406 -6.583 28.087 1.00 90.06 94 TRP A C 1
ATOM 754 O O . TRP A 1 94 ? -12.274 -7.781 28.312 1.00 90.06 94 TRP A O 1
ATOM 764 N N . ASN A 1 95 ? -11.611 -5.672 28.650 1.00 90.31 95 ASN A N 1
ATOM 765 C CA . ASN A 1 95 ? -10.462 -6.024 29.483 1.00 90.31 95 ASN A CA 1
ATOM 766 C C . ASN A 1 95 ? -10.850 -6.755 30.779 1.00 90.31 95 ASN A C 1
ATOM 768 O O . ASN A 1 95 ? -10.026 -7.479 31.321 1.00 90.31 95 ASN A O 1
ATOM 772 N N . ALA A 1 96 ? -12.079 -6.583 31.278 1.00 88.38 96 ALA A N 1
ATOM 773 C CA . ALA A 1 96 ? -12.570 -7.304 32.453 1.00 88.38 96 ALA A CA 1
ATOM 774 C C . ALA A 1 96 ? -12.875 -8.788 32.174 1.00 88.38 96 ALA A C 1
ATOM 776 O O . ALA A 1 96 ? -12.907 -9.583 33.110 1.00 88.38 96 ALA A O 1
ATOM 777 N N . VAL A 1 97 ? -13.117 -9.155 30.910 1.00 85.56 97 VAL A N 1
ATOM 778 C CA . VAL A 1 97 ? -13.425 -10.535 30.491 1.00 85.56 97 VAL A CA 1
ATOM 779 C C . VAL A 1 97 ? -12.310 -11.171 29.656 1.00 85.56 97 VAL A C 1
ATOM 781 O O . VAL A 1 97 ? -12.277 -12.391 29.502 1.00 85.56 97 VAL A O 1
ATOM 784 N N . ALA A 1 98 ? -11.381 -10.369 29.130 1.00 78.75 98 ALA A N 1
ATOM 785 C CA . ALA A 1 98 ? -10.201 -10.849 28.426 1.00 78.75 98 ALA A CA 1
ATOM 786 C C . ALA A 1 98 ? -9.286 -11.616 29.399 1.00 78.75 98 ALA A C 1
ATOM 788 O O . ALA A 1 98 ? -8.774 -11.060 30.367 1.00 78.75 98 ALA A O 1
ATOM 789 N N . THR A 1 99 ? -9.090 -12.914 29.155 1.00 57.75 99 THR A N 1
ATOM 790 C CA . THR A 1 99 ? -8.272 -13.776 30.026 1.00 57.75 99 THR A CA 1
ATOM 791 C C . THR A 1 99 ? -6.788 -13.378 30.016 1.00 57.75 99 THR A C 1
ATOM 793 O O . THR A 1 99 ? -6.275 -12.892 29.004 1.00 57.75 99 THR A O 1
ATOM 796 N N . GLU A 1 100 ? -6.088 -13.659 31.123 1.00 54.34 100 GLU A N 1
ATOM 797 C CA . GLU A 1 100 ? -4.718 -13.225 31.481 1.00 54.34 100 GLU A CA 1
ATOM 798 C C . GLU A 1 100 ? -3.596 -13.544 30.467 1.00 54.34 100 GLU A C 1
ATOM 800 O O . GLU A 1 100 ? -2.462 -13.109 30.642 1.00 54.34 100 GLU A O 1
ATOM 805 N N . LYS A 1 101 ? -3.880 -14.278 29.386 1.00 56.47 101 LYS A N 1
ATOM 806 C CA . LYS A 1 101 ? -2.906 -14.616 28.334 1.00 56.47 101 LYS A CA 1
ATOM 807 C C . LYS A 1 101 ? -2.875 -13.628 27.163 1.00 56.47 101 LYS A C 1
ATOM 809 O O . LYS A 1 101 ? -2.048 -13.792 26.270 1.00 56.47 101 LYS A O 1
ATOM 814 N N . SER A 1 102 ? -3.757 -12.627 27.139 1.00 61.66 102 SER A N 1
ATOM 815 C CA . SER A 1 102 ? -3.837 -11.653 26.045 1.00 61.66 102 SER A CA 1
ATOM 816 C C . SER A 1 102 ? -3.451 -10.249 26.513 1.00 61.66 102 SER A C 1
ATOM 818 O O . SER A 1 102 ? -3.908 -9.794 27.559 1.00 61.66 102 SER A O 1
ATOM 820 N N . GLU A 1 103 ? -2.611 -9.550 25.744 1.00 75.31 103 GLU A N 1
ATOM 821 C CA . GLU A 1 103 ? -2.316 -8.138 26.007 1.00 75.31 103 GLU A CA 1
ATOM 822 C C . GLU A 1 103 ? -3.630 -7.330 25.998 1.00 75.31 103 GLU A C 1
ATOM 824 O O . GLU A 1 103 ? -4.443 -7.459 25.071 1.00 75.31 103 GLU A O 1
ATOM 829 N N . LEU A 1 104 ? -3.860 -6.555 27.066 1.00 86.50 104 LEU A N 1
ATOM 830 C CA . LEU A 1 104 ? -5.073 -5.756 27.256 1.00 86.50 104 LEU A CA 1
ATOM 831 C C . LEU A 1 104 ? -5.122 -4.593 26.261 1.00 86.50 104 LEU A C 1
ATOM 833 O O . LEU A 1 104 ? -4.106 -3.948 25.994 1.00 86.50 104 LEU A O 1
ATOM 837 N N . VAL A 1 105 ? -6.324 -4.275 25.779 1.00 90.56 105 VAL A N 1
ATOM 838 C CA . VAL A 1 105 ? -6.540 -3.135 24.882 1.00 90.56 105 VAL A CA 1
ATOM 839 C C . VAL A 1 105 ? -6.439 -1.839 25.683 1.00 90.56 105 VAL A C 1
ATOM 841 O O . VAL A 1 105 ? -6.984 -1.717 26.780 1.00 90.56 105 VAL A O 1
ATOM 844 N N . ARG A 1 106 ? -5.745 -0.846 25.140 1.00 90.88 106 ARG A N 1
ATOM 845 C CA . ARG A 1 106 ? -5.563 0.479 25.725 1.00 90.88 106 ARG A CA 1
ATOM 846 C C . ARG A 1 106 ? -6.240 1.514 24.849 1.00 90.88 106 ARG A C 1
ATOM 848 O O . ARG A 1 106 ? -6.119 1.506 23.624 1.00 90.88 106 ARG A O 1
ATOM 855 N N . TYR A 1 107 ? -6.935 2.437 25.501 1.00 92.62 107 TYR A N 1
ATOM 856 C CA . TYR A 1 107 ? -7.462 3.601 24.814 1.00 92.62 107 TYR A CA 1
ATOM 857 C C . TYR A 1 107 ? -6.306 4.506 24.376 1.00 92.62 107 TYR A C 1
ATOM 859 O O . TYR A 1 107 ? -5.446 4.856 25.185 1.00 92.62 107 TYR A O 1
ATOM 867 N N . ASN A 1 108 ? -6.313 4.903 23.105 1.00 91.38 108 ASN A N 1
ATOM 868 C CA . ASN A 1 108 ? -5.403 5.894 22.549 1.00 91.38 108 ASN A CA 1
ATOM 869 C C . ASN A 1 108 ? -6.228 6.893 21.711 1.00 91.38 108 ASN A C 1
ATOM 871 O O . ASN A 1 108 ? -6.862 6.463 20.743 1.00 91.38 108 ASN A O 1
ATOM 875 N N . PRO A 1 109 ? -6.219 8.199 22.049 1.00 89.19 109 PRO A N 1
ATOM 876 C CA . PRO A 1 109 ? -6.958 9.220 21.306 1.00 89.19 109 PRO A CA 1
ATOM 877 C C . PRO A 1 109 ? -6.604 9.292 19.818 1.00 89.19 109 PRO A C 1
ATOM 879 O O . PRO A 1 109 ? -7.491 9.499 18.997 1.00 89.19 109 PRO A O 1
ATOM 882 N N . LEU A 1 110 ? -5.329 9.093 19.463 1.00 86.12 110 LEU A N 1
ATOM 883 C CA . LEU A 1 110 ? -4.891 9.089 18.067 1.00 86.12 110 LEU A CA 1
ATOM 884 C C . LEU A 1 110 ? -5.493 7.902 17.317 1.00 86.12 110 LEU A C 1
ATOM 886 O O . LEU A 1 110 ? -5.966 8.049 16.201 1.00 86.12 110 LEU A O 1
ATOM 890 N N . HIS A 1 111 ? -5.507 6.719 17.930 1.00 90.88 111 HIS A N 1
ATOM 891 C CA . HIS A 1 111 ? -6.090 5.546 17.280 1.00 90.88 111 HIS A CA 1
ATOM 892 C C . HIS A 1 111 ? -7.596 5.739 17.080 1.00 90.88 111 HIS A C 1
ATOM 894 O O . HIS A 1 111 ? -8.109 5.438 16.009 1.00 90.88 111 HIS A O 1
ATOM 900 N N . PHE A 1 112 ? -8.289 6.288 18.084 1.00 92.31 112 PHE A N 1
ATOM 901 C CA . PHE A 1 112 ? -9.706 6.627 17.975 1.00 92.31 112 PHE A CA 1
ATOM 902 C C . PHE A 1 112 ? -9.976 7.565 16.797 1.00 92.31 112 PHE A C 1
ATOM 904 O O . PHE A 1 112 ? -10.793 7.236 15.939 1.00 92.31 112 PHE A O 1
ATOM 911 N N . SER A 1 113 ? -9.261 8.693 16.722 1.00 87.94 113 SER A N 1
ATOM 912 C CA . SER A 1 113 ? -9.476 9.677 15.660 1.00 87.94 113 SER A CA 1
ATOM 913 C C . SER A 1 113 ? -9.166 9.111 14.274 1.00 87.94 113 SER A C 1
ATOM 915 O O . SER A 1 113 ? -9.904 9.392 13.334 1.00 87.94 113 SER A O 1
ATOM 917 N N . ARG A 1 114 ? -8.132 8.265 14.155 1.00 87.81 114 ARG A N 1
ATOM 918 C CA . ARG A 1 114 ? -7.792 7.571 12.906 1.00 87.81 114 ARG A CA 1
ATOM 919 C C . ARG A 1 114 ? -8.873 6.596 12.454 1.00 87.81 114 ARG A C 1
ATOM 921 O O . ARG A 1 114 ? -9.183 6.558 11.271 1.00 87.81 114 ARG A O 1
ATOM 928 N N . VAL A 1 115 ? -9.468 5.829 13.371 1.00 90.44 115 VAL A N 1
ATOM 929 C CA . VAL A 1 115 ? -10.595 4.949 13.021 1.00 90.44 115 VAL A CA 1
ATOM 930 C C . VAL A 1 115 ? -11.808 5.780 12.608 1.00 90.44 115 VAL A C 1
ATOM 932 O O . VAL A 1 115 ? -12.394 5.509 11.560 1.00 90.44 115 VAL A O 1
ATOM 935 N N . ALA A 1 116 ? -12.153 6.811 13.384 1.00 89.38 116 ALA A N 1
ATOM 936 C CA . ALA A 1 116 ? -13.282 7.703 13.114 1.00 89.38 116 ALA A CA 1
ATOM 937 C C . ALA A 1 116 ? -13.193 8.375 11.729 1.00 89.38 116 ALA A C 1
ATOM 939 O O . ALA A 1 116 ? -14.209 8.563 11.059 1.00 89.38 116 ALA A O 1
ATOM 940 N N . SER A 1 117 ? -11.985 8.664 11.234 1.00 85.06 117 SER A N 1
ATOM 941 C CA . SER A 1 117 ? -11.792 9.308 9.930 1.00 85.06 117 SER A CA 1
ATOM 942 C C . SER A 1 117 ? -11.877 8.376 8.712 1.00 85.06 117 SER A C 1
ATOM 944 O O . SER A 1 117 ? -12.009 8.883 7.602 1.00 85.06 117 SER A O 1
ATOM 946 N N . LEU A 1 118 ? -11.842 7.042 8.871 1.00 87.06 118 LEU A N 1
ATOM 947 C CA . LEU A 1 118 ? -11.712 6.105 7.734 1.00 87.06 118 LEU A CA 1
ATOM 948 C C . LEU A 1 118 ? -12.806 6.236 6.657 1.00 87.06 118 LEU A C 1
ATOM 950 O O . LEU A 1 118 ? -12.492 6.254 5.474 1.00 87.06 118 LEU A O 1
ATOM 954 N N . HIS A 1 119 ? -14.085 6.314 7.027 1.00 78.94 119 HIS A N 1
ATOM 955 C CA . HIS A 1 119 ? -15.190 6.370 6.063 1.00 78.94 119 HIS A CA 1
ATOM 956 C C . HIS A 1 119 ? -15.352 7.753 5.404 1.00 78.94 119 HIS A C 1
ATOM 958 O O . HIS A 1 119 ? -15.826 7.862 4.275 1.00 78.94 119 HIS A O 1
ATOM 964 N N . ASN A 1 120 ? -14.946 8.823 6.089 1.00 66.88 120 ASN A N 1
ATOM 965 C CA . ASN A 1 120 ? -15.308 10.194 5.711 1.00 66.88 120 ASN A CA 1
ATOM 966 C C . ASN A 1 120 ? -14.392 10.816 4.644 1.00 66.88 120 ASN A C 1
ATOM 968 O O . ASN A 1 120 ? -14.737 11.845 4.071 1.00 66.88 120 ASN A O 1
ATOM 972 N N . ALA A 1 121 ? -13.276 10.166 4.317 1.00 55.72 121 ALA A N 1
ATOM 973 C CA . ALA A 1 121 ? -12.335 10.613 3.291 1.00 55.72 121 ALA A CA 1
ATOM 974 C C . ALA A 1 121 ? -12.860 10.529 1.839 1.00 55.72 121 ALA A C 1
ATOM 976 O O . ALA A 1 121 ? -12.230 11.035 0.922 1.00 55.72 121 ALA A O 1
ATOM 977 N N . ARG A 1 122 ? -14.040 9.940 1.597 1.00 49.66 122 ARG A N 1
ATOM 978 C CA . ARG A 1 122 ? -14.676 9.966 0.263 1.00 49.66 122 ARG A CA 1
ATOM 979 C C . ARG A 1 122 ? -15.372 11.289 -0.080 1.00 49.66 122 ARG A C 1
ATOM 981 O O . ARG A 1 122 ? -15.785 11.472 -1.222 1.00 49.66 122 ARG A O 1
ATOM 988 N N . TYR A 1 123 ? -15.533 12.212 0.872 1.00 48.66 123 TYR A N 1
ATOM 989 C CA . TYR A 1 123 ? -16.337 13.425 0.689 1.00 48.66 123 TYR A CA 1
ATOM 990 C C . TYR A 1 123 ? -15.511 14.704 0.900 1.00 48.66 123 TYR A C 1
ATOM 992 O O . TYR A 1 123 ? -15.684 15.413 1.890 1.00 48.66 123 TYR A O 1
ATOM 1000 N N . LYS A 1 124 ? -14.670 15.057 -0.086 1.00 46.06 124 LYS A N 1
ATOM 1001 C CA . LYS A 1 124 ? -13.839 16.287 -0.120 1.00 46.06 124 LYS A CA 1
ATOM 1002 C C . LYS A 1 124 ? -14.596 17.612 0.112 1.00 46.06 124 LYS A C 1
ATOM 1004 O O . LYS A 1 124 ? -13.973 18.623 0.413 1.00 46.06 124 LYS A O 1
ATOM 1009 N N . ASN A 1 125 ? -15.932 17.619 0.018 1.00 41.88 125 ASN A N 1
ATOM 1010 C CA . ASN A 1 125 ? -16.762 18.830 0.086 1.00 41.88 125 ASN A CA 1
ATOM 1011 C C . ASN A 1 125 ? -17.617 18.984 1.359 1.00 41.88 125 ASN A C 1
ATOM 1013 O O . ASN A 1 125 ? -18.362 19.960 1.459 1.00 41.88 125 ASN A O 1
ATOM 1017 N N . SER A 1 126 ? -17.549 18.075 2.340 1.00 42.56 126 SER A N 1
ATOM 1018 C CA . SER A 1 126 ? -18.269 18.279 3.607 1.00 42.56 126 SER A CA 1
ATOM 1019 C C . SER A 1 126 ? -17.367 18.955 4.635 1.00 42.56 126 SER A C 1
ATOM 1021 O O . SER A 1 126 ? -16.458 18.341 5.185 1.00 42.56 126 SER A O 1
ATOM 1023 N N . SER A 1 127 ? -17.654 20.218 4.942 1.00 39.38 127 SER A N 1
ATOM 1024 C CA . SER A 1 127 ? -16.961 21.069 5.921 1.00 39.38 127 SER A CA 1
ATOM 1025 C C . SER A 1 127 ? -17.104 20.629 7.391 1.00 39.38 127 SER A C 1
ATOM 1027 O O . SER A 1 127 ? -16.957 21.444 8.300 1.00 39.38 127 SER A O 1
ATOM 1029 N N . SER A 1 128 ? -17.409 19.361 7.657 1.00 42.91 128 SER A N 1
ATOM 1030 C CA . SER A 1 128 ? -17.534 18.812 9.004 1.00 42.91 128 SER A CA 1
ATOM 1031 C C . SER A 1 128 ? -16.877 17.438 9.061 1.00 42.91 128 SER A C 1
ATOM 1033 O O . SER A 1 128 ? -17.528 16.409 8.891 1.00 42.91 128 SER A O 1
ATOM 1035 N N . PHE A 1 129 ? -15.568 17.436 9.307 1.00 53.94 129 PHE A N 1
ATOM 1036 C CA . PHE A 1 129 ? -14.862 16.255 9.785 1.00 53.94 129 PHE A CA 1
ATOM 1037 C C . PHE A 1 129 ? -15.460 15.854 11.135 1.00 53.94 129 PHE A C 1
ATOM 1039 O O . PHE A 1 129 ? -15.120 16.446 12.159 1.00 53.94 129 PHE A O 1
ATOM 1046 N N . ASP A 1 130 ? -16.350 14.863 11.155 1.00 60.88 130 ASP A N 1
ATOM 1047 C CA . ASP A 1 130 ? -16.774 14.272 12.418 1.00 60.88 130 ASP A CA 1
ATOM 1048 C C . ASP A 1 130 ? -15.803 13.156 12.818 1.00 60.88 130 ASP A C 1
ATOM 1050 O O . ASP A 1 130 ? -16.067 11.968 12.660 1.00 60.88 130 ASP A O 1
ATOM 1054 N N . SER A 1 131 ? -14.633 13.554 13.323 1.00 71.12 131 SER A N 1
ATOM 1055 C CA . SER A 1 131 ? -13.687 12.636 13.966 1.00 71.12 131 SER A CA 1
ATOM 1056 C C . SER A 1 131 ? -14.094 12.295 15.406 1.00 71.12 131 SER A C 1
ATOM 1058 O O . SER A 1 131 ? -13.264 11.801 16.171 1.00 71.12 131 SER A O 1
ATOM 1060 N N . SER A 1 132 ? -15.317 12.646 15.823 1.00 84.62 132 SER A N 1
ATOM 1061 C CA . SER A 1 132 ? -15.785 12.470 17.198 1.00 84.62 132 SER A CA 1
ATOM 1062 C C . SER A 1 132 ? -16.505 11.144 17.420 1.00 84.62 132 SER A C 1
ATOM 1064 O O . SER A 1 132 ? -16.729 10.778 18.575 1.00 84.62 132 SER A O 1
ATOM 1066 N N . THR A 1 133 ? -16.808 10.395 16.350 1.00 91.62 133 THR A N 1
ATOM 1067 C CA . THR A 1 133 ? -17.444 9.080 16.454 1.00 91.62 133 THR A CA 1
ATOM 1068 C C . THR A 1 133 ? -16.900 8.038 15.472 1.00 91.62 133 THR A C 1
ATOM 1070 O O . THR A 1 133 ? -16.452 8.357 14.376 1.00 91.62 133 THR A O 1
ATOM 1073 N N . ILE A 1 134 ? -16.954 6.764 15.869 1.00 92.62 134 ILE A N 1
ATOM 1074 C CA . ILE A 1 134 ? -16.681 5.601 15.014 1.00 92.62 134 ILE A CA 1
ATOM 1075 C C . ILE A 1 134 ? -18.016 5.038 14.518 1.00 92.62 134 ILE A C 1
ATOM 1077 O O . ILE A 1 134 ? -18.856 4.639 15.326 1.00 92.62 134 ILE A O 1
ATOM 1081 N N . SER A 1 135 ? -18.206 4.986 13.201 1.00 91.38 135 SER A N 1
ATOM 1082 C CA . SER A 1 135 ? -19.381 4.415 12.538 1.00 91.38 135 SER A CA 1
ATOM 1083 C C . SER A 1 135 ? -19.199 2.932 12.189 1.00 91.38 135 SER A C 1
ATOM 1085 O O . SER A 1 135 ? -18.097 2.380 12.247 1.00 91.38 135 SER A O 1
ATOM 1087 N N . SER A 1 136 ? -20.290 2.281 11.775 1.00 91.44 136 SER A N 1
ATOM 1088 C CA . SER A 1 136 ? -20.251 0.911 11.249 1.00 91.44 136 SER A CA 1
ATOM 1089 C C . SER A 1 136 ? -19.394 0.795 9.985 1.00 91.44 136 SER A C 1
ATOM 1091 O O . SER A 1 136 ? -18.707 -0.207 9.804 1.00 91.44 136 SER A O 1
ATOM 1093 N N . ASP A 1 137 ? -19.368 1.821 9.135 1.00 89.06 137 ASP A N 1
ATOM 1094 C CA . ASP A 1 137 ? -18.581 1.800 7.903 1.00 89.06 137 ASP A CA 1
ATOM 1095 C C . ASP A 1 137 ? -17.077 1.955 8.169 1.00 89.06 137 ASP A C 1
ATOM 1097 O O . ASP A 1 137 ? -16.275 1.298 7.505 1.00 89.06 137 ASP A O 1
ATOM 1101 N N . ASN A 1 138 ? -16.680 2.716 9.201 1.00 90.62 138 ASN A N 1
ATOM 1102 C CA . ASN A 1 138 ? -15.282 2.747 9.649 1.00 90.62 138 ASN A CA 1
ATOM 1103 C C . ASN A 1 138 ? -14.791 1.336 10.028 1.00 90.62 138 ASN A C 1
ATOM 1105 O O . ASN A 1 138 ? -13.689 0.931 9.657 1.00 90.62 138 ASN A O 1
ATOM 1109 N N . VAL A 1 139 ? -15.620 0.578 10.755 1.00 92.25 139 VAL A N 1
ATOM 1110 C CA . VAL A 1 139 ? -15.297 -0.786 11.198 1.00 92.25 139 VAL A CA 1
ATOM 1111 C C . VAL A 1 139 ? -15.259 -1.761 10.016 1.00 92.25 139 VAL A C 1
ATOM 1113 O O . VAL A 1 139 ? -14.336 -2.571 9.933 1.00 92.25 139 VAL A O 1
ATOM 1116 N N . LYS A 1 140 ? -16.188 -1.646 9.056 1.00 91.25 140 LYS A N 1
ATOM 1117 C CA . LYS A 1 140 ? -16.194 -2.474 7.834 1.00 91.25 140 LYS A CA 1
ATOM 1118 C C . LYS A 1 140 ? -14.928 -2.305 6.994 1.00 91.25 140 LYS A C 1
ATOM 1120 O O . LYS A 1 140 ? -14.451 -3.294 6.440 1.00 91.25 140 LYS A O 1
ATOM 1125 N N . ILE A 1 141 ? -14.372 -1.092 6.902 1.00 91.00 141 ILE A N 1
ATOM 1126 C CA . ILE A 1 141 ? -13.098 -0.858 6.199 1.00 91.00 141 ILE A CA 1
ATOM 1127 C C . ILE A 1 141 ? -11.988 -1.691 6.851 1.00 91.00 141 ILE A C 1
ATOM 1129 O O . ILE A 1 141 ? -11.313 -2.456 6.168 1.00 91.00 141 ILE A O 1
ATOM 1133 N N . LEU A 1 142 ? -11.848 -1.624 8.178 1.00 91.81 142 LEU A N 1
ATOM 1134 C CA . LEU A 1 142 ? -10.842 -2.407 8.905 1.00 91.81 142 LEU A CA 1
ATOM 1135 C C . LEU A 1 142 ? -11.049 -3.916 8.759 1.00 91.81 142 LEU A C 1
ATOM 1137 O O . LEU A 1 142 ? -10.078 -4.644 8.567 1.00 91.81 142 LEU A O 1
ATOM 1141 N N . GLN A 1 143 ? -12.297 -4.389 8.816 1.00 91.19 143 GLN A N 1
ATOM 1142 C CA . GLN A 1 143 ? -12.603 -5.806 8.606 1.00 91.19 143 GLN A CA 1
ATOM 1143 C C . GLN A 1 143 ? -12.250 -6.264 7.189 1.00 91.19 143 GLN A C 1
ATOM 1145 O O . GLN A 1 143 ? -11.723 -7.360 7.014 1.00 91.19 143 GLN A O 1
ATOM 1150 N N . SER A 1 144 ? -12.501 -5.421 6.185 1.00 90.50 144 SER A N 1
ATOM 1151 C CA . SER A 1 144 ? -12.153 -5.725 4.796 1.00 90.50 144 SER A CA 1
ATOM 1152 C C . SER A 1 144 ? -10.647 -5.938 4.660 1.00 90.50 144 SER A C 1
ATOM 1154 O O . SER A 1 144 ? -10.230 -6.964 4.136 1.00 90.50 144 SER A O 1
ATOM 1156 N N . TRP A 1 145 ? -9.832 -5.048 5.236 1.00 91.50 145 TRP A N 1
ATOM 1157 C CA . TRP A 1 145 ? -8.372 -5.187 5.253 1.00 91.50 145 TRP A CA 1
ATOM 1158 C C . TRP A 1 145 ? -7.873 -6.373 6.082 1.00 91.50 145 TRP A C 1
ATOM 1160 O O . TRP A 1 145 ? -6.903 -7.017 5.690 1.00 91.50 145 TRP A O 1
ATOM 1170 N N . LEU A 1 146 ? -8.536 -6.701 7.198 1.00 89.56 146 LEU A N 1
ATOM 1171 C CA . LEU A 1 146 ? -8.198 -7.867 8.025 1.00 89.56 146 LEU A CA 1
ATOM 1172 C C . LEU A 1 146 ? -8.295 -9.185 7.247 1.00 89.56 146 LEU A C 1
ATOM 1174 O O . LEU A 1 146 ? -7.506 -10.104 7.471 1.00 89.56 146 LEU A O 1
ATOM 1178 N N . HIS A 1 147 ? -9.271 -9.274 6.346 1.00 87.25 147 HIS A N 1
ATOM 1179 C CA . HIS A 1 147 ? -9.538 -10.468 5.549 1.00 87.25 147 HIS A CA 1
ATOM 1180 C C . HIS A 1 147 ? -8.987 -10.398 4.123 1.00 87.25 147 HIS A C 1
ATOM 1182 O O . HIS A 1 147 ? -9.084 -11.390 3.395 1.00 87.25 147 HIS A O 1
ATOM 1188 N N . TRP A 1 148 ? -8.419 -9.260 3.726 1.00 87.88 148 TRP A N 1
ATOM 1189 C CA . TRP A 1 148 ? -7.919 -9.055 2.377 1.00 87.88 148 TRP A CA 1
ATOM 1190 C C . TRP A 1 148 ? -6.716 -9.953 2.081 1.00 87.88 148 TRP A C 1
ATOM 1192 O O . TRP A 1 148 ? -5.901 -10.276 2.952 1.00 87.88 148 TRP A O 1
ATOM 1202 N N . ARG A 1 149 ? -6.614 -10.358 0.817 1.00 83.94 149 ARG A N 1
ATOM 1203 C CA . ARG A 1 149 ? -5.517 -11.154 0.276 1.00 83.94 149 ARG A CA 1
ATOM 1204 C C . ARG A 1 149 ? -5.028 -10.494 -1.000 1.00 83.94 149 ARG A C 1
ATOM 1206 O O . ARG A 1 149 ? -5.832 -9.999 -1.782 1.00 83.94 149 ARG A O 1
ATOM 1213 N N . LEU A 1 150 ? -3.715 -10.515 -1.195 1.00 82.06 150 LEU A N 1
ATOM 1214 C CA . LEU A 1 150 ? -3.100 -10.050 -2.428 1.00 82.06 150 LEU A CA 1
ATOM 1215 C C . LEU A 1 150 ? -3.258 -11.146 -3.492 1.00 82.06 150 LEU A C 1
ATOM 1217 O O . LEU A 1 150 ? -2.416 -12.034 -3.581 1.00 82.06 150 LEU A O 1
ATOM 1221 N N . ASP A 1 151 ? -4.344 -11.090 -4.263 1.00 81.25 151 ASP A N 1
ATOM 1222 C CA . ASP A 1 151 ? -4.682 -12.071 -5.307 1.00 81.25 151 ASP A CA 1
ATOM 1223 C C . ASP A 1 151 ? -4.807 -11.399 -6.693 1.00 81.25 151 ASP A C 1
ATOM 1225 O O . ASP A 1 151 ? -5.777 -11.612 -7.423 1.00 81.25 151 ASP A O 1
ATOM 1229 N N . TYR A 1 152 ? -3.813 -10.586 -7.073 1.00 82.69 152 TYR A N 1
ATOM 1230 C CA . TYR A 1 152 ? -3.854 -9.839 -8.334 1.00 82.69 152 TYR A CA 1
ATOM 1231 C C . TYR A 1 152 ? -3.546 -10.699 -9.568 1.00 82.69 152 TYR A C 1
ATOM 1233 O O . TYR A 1 152 ? -2.796 -11.679 -9.517 1.00 82.69 152 TYR A O 1
ATOM 1241 N N . LYS A 1 153 ? -4.105 -10.308 -10.716 1.00 85.94 153 LYS A N 1
ATOM 1242 C CA . LYS A 1 153 ? -3.959 -11.002 -12.001 1.00 85.94 153 LYS A CA 1
ATOM 1243 C C . LYS A 1 153 ? -3.480 -10.063 -13.094 1.00 85.94 153 LYS A C 1
ATOM 1245 O O . LYS A 1 153 ? -3.865 -8.901 -13.161 1.00 85.94 153 LYS A O 1
ATOM 1250 N N . ILE A 1 154 ? -2.680 -10.617 -14.001 1.00 85.62 154 ILE A N 1
ATOM 1251 C CA . ILE A 1 154 ? -2.255 -9.932 -15.222 1.00 85.62 154 ILE A CA 1
ATOM 1252 C C . ILE A 1 154 ? -3.206 -10.315 -16.345 1.00 85.62 154 ILE A C 1
ATOM 1254 O O . ILE A 1 154 ? -3.254 -11.481 -16.743 1.00 85.62 154 ILE A O 1
ATOM 1258 N N . ILE A 1 155 ? -3.963 -9.337 -16.837 1.00 79.25 155 ILE A N 1
ATOM 1259 C CA . ILE A 1 155 ? -5.016 -9.558 -17.840 1.00 79.25 155 ILE A CA 1
ATOM 1260 C C . ILE A 1 155 ? -4.595 -9.140 -19.252 1.00 79.25 155 ILE A C 1
ATOM 1262 O O . ILE A 1 155 ? -5.160 -9.634 -20.229 1.00 79.25 155 ILE A O 1
ATOM 1266 N N . THR A 1 156 ? -3.552 -8.317 -19.376 1.00 67.69 156 THR A N 1
ATOM 1267 C CA . THR A 1 156 ? -3.021 -7.874 -20.672 1.00 67.69 156 THR A CA 1
ATOM 1268 C C . THR A 1 156 ? -1.642 -8.492 -20.925 1.00 67.69 156 THR A C 1
ATOM 1270 O O . THR A 1 156 ? -0.708 -8.238 -20.159 1.00 67.69 156 THR A O 1
ATOM 1273 N N . PRO A 1 157 ? -1.466 -9.311 -21.983 1.00 59.75 157 PRO A N 1
ATOM 1274 C CA . PRO A 1 157 ? -0.154 -9.823 -22.356 1.00 59.75 157 PRO A CA 1
ATOM 1275 C C . PRO A 1 157 ? 0.757 -8.689 -22.842 1.00 59.75 157 PRO A C 1
ATOM 1277 O O . PRO A 1 157 ? 0.311 -7.721 -23.456 1.00 59.75 157 PRO A O 1
ATOM 1280 N N . ARG A 1 158 ? 2.054 -8.828 -22.565 1.00 66.75 158 ARG A N 1
ATOM 1281 C CA . ARG A 1 158 ? 3.086 -7.841 -22.904 1.00 66.75 158 ARG A CA 1
ATOM 1282 C C . ARG A 1 158 ? 3.988 -8.345 -24.026 1.00 66.75 158 ARG A C 1
ATOM 1284 O O . ARG A 1 158 ? 4.321 -9.532 -24.070 1.00 66.75 158 ARG A O 1
ATOM 1291 N N . ASP A 1 159 ? 4.462 -7.413 -24.841 1.00 72.19 159 ASP A N 1
ATOM 1292 C CA . ASP A 1 159 ? 5.574 -7.649 -25.754 1.00 72.19 159 ASP A CA 1
ATOM 1293 C C . ASP A 1 159 ? 6.917 -7.509 -25.025 1.00 72.19 159 ASP A C 1
ATOM 1295 O O . ASP A 1 159 ? 7.026 -6.866 -23.978 1.00 72.19 159 ASP A O 1
ATOM 1299 N N . ALA A 1 160 ? 7.963 -8.120 -25.581 1.00 82.81 160 ALA A N 1
ATOM 1300 C CA . ALA A 1 160 ? 9.321 -7.892 -25.106 1.00 82.81 160 ALA A CA 1
ATOM 1301 C C . ALA A 1 160 ? 9.756 -6.452 -25.425 1.00 82.81 160 ALA A C 1
ATOM 1303 O O . ALA A 1 160 ? 9.588 -5.975 -26.548 1.00 82.81 160 ALA A O 1
ATOM 1304 N N . PHE A 1 161 ? 10.365 -5.776 -24.452 1.00 88.56 161 PHE A N 1
ATOM 1305 C CA . PHE A 1 161 ? 10.849 -4.410 -24.631 1.00 88.56 161 PHE A CA 1
ATOM 1306 C C . PHE A 1 161 ? 12.244 -4.403 -25.252 1.00 88.56 161 PHE A C 1
ATOM 1308 O O . PHE A 1 161 ? 13.158 -5.096 -24.803 1.00 88.56 161 PHE A O 1
ATOM 1315 N N . SER A 1 162 ? 12.431 -3.574 -26.272 1.00 89.88 162 SER A N 1
ATOM 1316 C CA . SER A 1 162 ? 13.755 -3.267 -26.802 1.00 89.88 162 SER A CA 1
ATOM 1317 C C . SER A 1 162 ? 14.538 -2.370 -25.840 1.00 89.88 162 SER A C 1
ATOM 1319 O O . SER A 1 162 ? 13.978 -1.549 -25.109 1.00 89.88 162 SER A O 1
ATOM 1321 N N . LYS A 1 163 ? 15.870 -2.445 -25.912 1.00 87.12 163 LYS A N 1
ATOM 1322 C CA . LYS A 1 163 ? 16.765 -1.554 -25.160 1.00 87.12 163 LYS A CA 1
ATOM 1323 C C . LYS A 1 163 ? 16.463 -0.071 -25.403 1.00 87.12 163 LYS A C 1
ATOM 1325 O O . LYS A 1 163 ? 16.525 0.721 -24.470 1.00 87.12 163 LYS A O 1
ATOM 1330 N N . SER A 1 164 ? 16.131 0.301 -26.640 1.00 89.31 164 SER A N 1
ATOM 1331 C CA . SER A 1 164 ? 15.774 1.676 -27.002 1.00 89.31 164 SER A CA 1
ATOM 1332 C C . SER A 1 164 ? 14.489 2.148 -26.331 1.00 89.31 164 SER A C 1
ATOM 1334 O O . SER A 1 164 ? 14.423 3.311 -25.957 1.00 89.31 164 SER A O 1
ATOM 1336 N N . GLN A 1 165 ? 13.503 1.266 -26.134 1.00 92.56 165 GLN A N 1
ATOM 1337 C CA . GLN A 1 165 ? 12.283 1.614 -25.401 1.00 92.56 165 GLN A CA 1
ATOM 1338 C C . GLN A 1 165 ? 12.603 1.884 -23.931 1.00 92.56 165 GLN A C 1
ATOM 1340 O O . GLN A 1 165 ? 12.299 2.960 -23.440 1.00 92.56 165 GLN A O 1
ATOM 1345 N N . LEU A 1 166 ? 13.312 0.978 -23.248 1.00 92.19 166 LEU A N 1
ATOM 1346 C CA . LEU A 1 166 ? 13.671 1.174 -21.833 1.00 92.19 166 LEU A CA 1
ATOM 1347 C C . LEU A 1 166 ? 14.548 2.416 -21.595 1.00 92.19 166 LEU A C 1
ATOM 1349 O O . LEU A 1 166 ? 14.507 3.011 -20.522 1.00 92.19 166 LEU A O 1
ATOM 1353 N N . GLN A 1 167 ? 15.330 2.837 -22.593 1.00 92.88 167 GLN A N 1
ATOM 1354 C CA . GLN A 1 167 ? 16.106 4.078 -22.530 1.00 92.88 167 GLN A CA 1
ATOM 1355 C C . GLN A 1 167 ? 15.247 5.348 -22.552 1.00 92.88 167 GLN A C 1
ATOM 1357 O O . GLN A 1 167 ? 15.736 6.382 -22.106 1.00 92.88 167 GLN A O 1
ATOM 1362 N N . LEU A 1 168 ? 13.995 5.290 -23.021 1.00 93.44 168 LEU A N 1
ATOM 1363 C CA . LEU A 1 168 ? 13.073 6.430 -22.946 1.00 93.44 168 LEU A CA 1
ATOM 1364 C C . LEU A 1 168 ? 12.716 6.762 -21.491 1.00 93.44 168 LEU A C 1
ATOM 1366 O O . LEU A 1 168 ? 12.679 7.934 -21.137 1.00 93.44 168 LEU A O 1
ATOM 1370 N N . LEU A 1 169 ? 12.566 5.741 -20.638 1.00 94.00 169 LEU A N 1
ATOM 1371 C CA . LEU A 1 169 ? 12.320 5.918 -19.202 1.00 94.00 169 LEU A CA 1
ATOM 1372 C C . LEU A 1 169 ? 13.564 6.381 -18.429 1.00 94.00 169 LEU A C 1
ATOM 1374 O O . LEU A 1 169 ? 13.441 6.887 -17.325 1.00 94.00 169 LEU A O 1
ATOM 1378 N N . ASN A 1 170 ? 14.769 6.199 -18.975 1.00 91.56 170 ASN A N 1
ATOM 1379 C CA . ASN A 1 170 ? 16.044 6.521 -18.324 1.00 91.56 170 ASN A CA 1
ATOM 1380 C C . ASN A 1 170 ? 16.906 7.391 -19.260 1.00 91.56 170 ASN A C 1
ATOM 1382 O O . ASN A 1 170 ? 17.914 6.911 -19.802 1.00 91.56 170 ASN A O 1
ATOM 1386 N N . PRO A 1 171 ? 16.518 8.662 -19.487 1.00 87.44 171 PRO A N 1
ATOM 1387 C CA . PRO A 1 171 ? 17.166 9.533 -20.470 1.00 87.44 171 PRO A CA 1
ATOM 1388 C C . PRO A 1 171 ? 18.629 9.837 -20.125 1.00 87.44 171 PRO A C 1
ATOM 1390 O O . PRO A 1 171 ? 19.453 10.000 -21.027 1.00 87.44 171 PRO A O 1
ATOM 1393 N N . ASP A 1 172 ? 18.972 9.822 -18.835 1.00 87.81 172 ASP A N 1
ATOM 1394 C CA . ASP A 1 172 ? 20.340 10.015 -18.338 1.00 87.81 172 ASP A CA 1
ATOM 1395 C C . ASP A 1 172 ? 21.227 8.777 -18.563 1.00 87.81 172 ASP A C 1
ATOM 1397 O O . ASP A 1 172 ? 22.431 8.800 -18.301 1.00 87.81 172 ASP A O 1
ATOM 1401 N N . LYS A 1 173 ? 20.643 7.686 -19.081 1.00 86.62 173 LYS A N 1
ATOM 1402 C CA . LYS A 1 173 ? 21.307 6.419 -19.412 1.00 86.62 173 LYS A CA 1
ATOM 1403 C C . LYS A 1 173 ? 22.070 5.833 -18.227 1.00 86.62 173 LYS A C 1
ATOM 1405 O O . LYS A 1 173 ? 23.117 5.208 -18.408 1.00 86.62 173 LYS A O 1
ATOM 1410 N N . HIS A 1 174 ? 21.539 5.997 -17.014 1.00 89.69 174 HIS A N 1
ATOM 1411 C CA . HIS A 1 174 ? 22.190 5.480 -15.819 1.00 89.69 174 HIS A CA 1
ATOM 1412 C C . HIS A 1 174 ? 22.186 3.937 -15.832 1.00 89.69 174 HIS A C 1
ATOM 1414 O O . HIS A 1 174 ? 21.101 3.343 -15.846 1.00 89.69 174 HIS A O 1
ATOM 1420 N N . PRO A 1 175 ? 23.348 3.254 -15.792 1.00 89.12 175 PRO A N 1
ATOM 1421 C CA . PRO A 1 175 ? 23.413 1.804 -15.986 1.00 89.12 175 PRO A CA 1
ATOM 1422 C C . PRO A 1 175 ? 22.599 0.997 -14.968 1.00 89.12 175 PRO A C 1
ATOM 1424 O O . PRO A 1 175 ? 21.865 0.096 -15.361 1.00 89.12 175 PRO A O 1
ATOM 1427 N N . SER A 1 176 ? 22.665 1.342 -13.676 1.00 89.00 176 SER A N 1
ATOM 1428 C CA . SER A 1 176 ? 21.926 0.610 -12.633 1.00 89.00 176 SER A CA 1
ATOM 1429 C C . SER A 1 176 ? 20.409 0.741 -12.782 1.00 89.00 176 SER A C 1
ATOM 1431 O O . SER A 1 176 ? 19.692 -0.237 -12.611 1.00 89.00 176 SER A O 1
ATOM 1433 N N . LEU A 1 177 ? 19.915 1.927 -13.163 1.00 90.75 177 LEU A N 1
ATOM 1434 C CA . LEU A 1 177 ? 18.485 2.142 -13.387 1.00 90.75 177 LEU A CA 1
ATOM 1435 C C . LEU A 1 177 ? 18.013 1.344 -14.606 1.00 90.75 177 LEU A C 1
ATOM 1437 O O . LEU A 1 177 ? 16.967 0.710 -14.551 1.00 90.75 177 LEU A O 1
ATOM 1441 N N . TYR A 1 178 ? 18.817 1.300 -15.675 1.00 91.44 178 TYR A N 1
ATOM 1442 C CA . TYR A 1 178 ? 18.531 0.448 -16.829 1.00 91.44 178 TYR A CA 1
ATOM 1443 C C . TYR A 1 178 ? 18.420 -1.032 -16.430 1.00 91.44 178 TYR A C 1
ATOM 1445 O O . TYR A 1 178 ? 17.459 -1.685 -16.819 1.00 91.44 178 TYR A O 1
ATOM 1453 N N . LEU A 1 179 ? 19.355 -1.550 -15.626 1.00 90.25 179 LEU A N 1
ATOM 1454 C CA . LEU A 1 179 ? 19.319 -2.944 -15.164 1.00 90.25 179 LEU A CA 1
ATOM 1455 C C . LEU A 1 179 ? 18.079 -3.239 -14.307 1.00 90.25 179 LEU A C 1
ATOM 1457 O O . LEU A 1 179 ? 17.464 -4.293 -14.460 1.00 90.25 179 LEU A O 1
ATOM 1461 N N . SER A 1 180 ? 17.684 -2.314 -13.430 1.00 91.81 180 SER A N 1
ATOM 1462 C CA . SER A 1 180 ? 16.444 -2.440 -12.657 1.00 91.81 180 SER A CA 1
ATOM 1463 C C . SER A 1 180 ? 15.210 -2.458 -13.558 1.00 91.81 180 SER A C 1
ATOM 1465 O O . SER A 1 180 ? 14.357 -3.330 -13.403 1.00 91.81 180 SER A O 1
ATOM 1467 N N . LEU A 1 181 ? 15.138 -1.555 -14.541 1.00 93.75 181 LEU A N 1
ATOM 1468 C CA . LEU A 1 181 ? 14.045 -1.519 -15.515 1.00 93.75 181 LEU A CA 1
ATOM 1469 C C . LEU A 1 181 ? 14.001 -2.777 -16.377 1.00 93.75 181 LEU A C 1
ATOM 1471 O O . LEU A 1 181 ? 12.919 -3.270 -16.650 1.00 93.75 181 LEU A O 1
ATOM 1475 N N . GLU A 1 182 ? 15.146 -3.336 -16.760 1.00 92.75 182 GLU A N 1
ATOM 1476 C CA . GLU A 1 182 ? 15.224 -4.595 -17.506 1.00 92.75 182 GLU A CA 1
ATOM 1477 C C . GLU A 1 182 ? 14.693 -5.778 -16.680 1.00 92.75 182 GLU A C 1
ATOM 1479 O O . GLU A 1 182 ? 13.900 -6.573 -17.185 1.00 92.75 182 GLU A O 1
ATOM 1484 N N . LYS A 1 183 ? 15.049 -5.860 -15.389 1.00 92.00 183 LYS A N 1
ATOM 1485 C CA . LYS A 1 183 ? 14.497 -6.867 -14.464 1.00 92.00 183 LYS A CA 1
ATOM 1486 C C . LYS A 1 183 ? 12.978 -6.723 -14.311 1.00 92.00 183 LYS A C 1
ATOM 1488 O O . LYS A 1 183 ? 12.258 -7.716 -14.413 1.00 92.00 183 LYS A O 1
ATOM 1493 N N . LEU A 1 184 ? 12.480 -5.500 -14.115 1.00 92.75 184 LEU A N 1
ATOM 1494 C CA . LEU A 1 184 ? 11.041 -5.216 -14.017 1.00 92.75 184 LEU A CA 1
ATOM 1495 C C . LEU A 1 184 ? 10.310 -5.551 -15.313 1.00 92.75 184 LEU A C 1
ATOM 1497 O O . LEU A 1 184 ? 9.317 -6.272 -15.302 1.00 92.75 184 LEU A O 1
ATOM 1501 N N . ALA A 1 185 ? 10.866 -5.111 -16.437 1.00 93.00 185 ALA A N 1
ATOM 1502 C CA . ALA A 1 185 ? 10.389 -5.392 -17.778 1.00 93.00 185 ALA A CA 1
ATOM 1503 C C . ALA A 1 185 ? 10.475 -6.875 -18.149 1.00 93.00 185 ALA A C 1
ATOM 1505 O O . ALA A 1 185 ? 9.905 -7.265 -19.163 1.00 93.00 185 ALA A O 1
ATOM 1506 N N . ALA A 1 186 ? 11.123 -7.729 -17.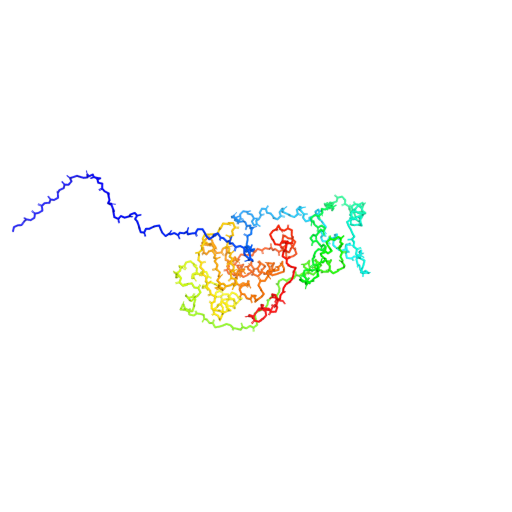352 1.00 91.19 186 ALA A N 1
ATOM 1507 C CA . ALA A 1 186 ? 11.107 -9.184 -17.486 1.00 91.19 186 ALA A CA 1
ATOM 1508 C C . ALA A 1 186 ? 10.063 -9.870 -16.579 1.00 91.19 186 ALA A C 1
ATOM 1510 O O . ALA A 1 186 ? 9.662 -10.993 -16.883 1.00 91.19 186 ALA A O 1
ATOM 1511 N N . HIS A 1 187 ? 9.544 -9.197 -15.551 1.00 91.75 187 HIS A N 1
ATOM 1512 C CA . HIS A 1 187 ? 8.472 -9.696 -14.684 1.00 91.75 187 HIS A CA 1
ATOM 1513 C C . HIS A 1 187 ? 7.074 -9.430 -15.279 1.00 91.75 187 HIS A C 1
ATOM 1515 O O . HIS A 1 187 ? 6.849 -8.321 -15.753 1.00 91.75 187 HIS A O 1
ATOM 1521 N N . PRO A 1 188 ? 6.092 -10.356 -15.236 1.00 90.69 188 PRO A N 1
ATOM 1522 C CA . PRO A 1 188 ? 4.762 -10.139 -15.826 1.00 90.69 188 PRO A CA 1
ATOM 1523 C C . PRO A 1 188 ? 4.099 -8.819 -15.400 1.00 90.69 188 PRO A C 1
ATOM 1525 O O . PRO A 1 188 ? 3.871 -7.961 -16.246 1.00 90.69 188 PRO A O 1
ATOM 1528 N N . ALA A 1 189 ? 3.901 -8.617 -14.093 1.00 91.44 189 ALA A N 1
ATOM 1529 C CA . ALA A 1 189 ? 3.342 -7.383 -13.532 1.00 91.44 189 ALA A CA 1
ATOM 1530 C C . ALA A 1 189 ? 4.249 -6.157 -13.738 1.00 91.44 189 ALA A C 1
ATOM 1532 O O . ALA A 1 189 ? 3.812 -5.155 -14.289 1.00 91.44 189 ALA A O 1
ATOM 1533 N N . GLY A 1 190 ? 5.541 -6.253 -13.390 1.00 93.19 190 GLY A N 1
ATOM 1534 C CA . GLY A 1 190 ? 6.511 -5.179 -13.637 1.00 93.19 190 GLY A CA 1
ATOM 1535 C C . GLY A 1 190 ? 6.586 -4.736 -15.103 1.00 93.19 190 GLY A C 1
ATOM 1536 O O . GLY A 1 190 ? 6.759 -3.557 -15.377 1.00 93.19 190 GLY A O 1
ATOM 1537 N N . GLY A 1 191 ? 6.386 -5.646 -16.056 1.00 93.12 191 GLY A N 1
ATOM 1538 C CA . GLY A 1 191 ? 6.329 -5.331 -17.480 1.00 93.12 191 GLY A CA 1
ATOM 1539 C C . GLY A 1 191 ? 5.075 -4.558 -17.871 1.00 93.12 191 GLY A C 1
ATOM 1540 O O . GLY A 1 191 ? 5.162 -3.696 -18.737 1.00 93.12 191 GLY A O 1
ATOM 1541 N N . VAL A 1 192 ? 3.938 -4.822 -17.224 1.00 93.38 192 VAL A N 1
ATOM 1542 C CA . VAL A 1 192 ? 2.725 -4.008 -17.387 1.00 93.38 192 VAL A CA 1
ATOM 1543 C C . VAL A 1 192 ? 2.971 -2.584 -16.887 1.00 93.38 192 VAL A C 1
ATOM 1545 O O . VAL A 1 192 ? 2.709 -1.636 -17.619 1.00 93.38 192 VAL A O 1
ATOM 1548 N N . LEU A 1 193 ? 3.580 -2.433 -15.708 1.00 94.19 193 LEU A N 1
ATOM 1549 C CA . LEU A 1 193 ? 3.929 -1.119 -15.153 1.00 94.19 193 LEU A CA 1
ATOM 1550 C C . LEU A 1 193 ? 4.923 -0.357 -16.042 1.00 94.19 193 LEU A C 1
ATOM 1552 O O . LEU A 1 193 ? 4.737 0.821 -16.329 1.00 94.19 193 LEU A O 1
ATOM 1556 N N . VAL A 1 194 ? 5.956 -1.040 -16.547 1.00 94.69 194 VAL A N 1
ATOM 1557 C CA . VAL A 1 194 ? 6.919 -0.455 -17.495 1.00 94.69 194 VAL A CA 1
ATOM 1558 C C . VAL A 1 194 ? 6.238 -0.057 -18.804 1.00 94.69 194 VAL A C 1
ATOM 1560 O O . VAL A 1 194 ? 6.556 0.994 -19.357 1.00 94.69 194 VAL A O 1
ATOM 1563 N N . LYS A 1 195 ? 5.302 -0.868 -19.310 1.00 93.25 195 LYS A N 1
ATOM 1564 C CA . LYS A 1 195 ? 4.519 -0.513 -20.496 1.00 93.25 195 LYS A CA 1
ATOM 1565 C C . LYS A 1 195 ? 3.693 0.743 -20.250 1.00 93.25 195 LYS A C 1
ATOM 1567 O O . LYS A 1 195 ? 3.758 1.649 -21.071 1.00 93.25 195 LYS A O 1
ATOM 1572 N N . HIS A 1 196 ? 2.965 0.796 -19.138 1.00 92.75 196 HIS A N 1
ATOM 1573 C CA . HIS A 1 196 ? 2.151 1.952 -18.782 1.00 92.75 196 HIS A CA 1
ATOM 1574 C C . HIS A 1 196 ? 3.008 3.224 -18.702 1.00 92.75 196 HIS A C 1
ATOM 1576 O O . HIS A 1 196 ? 2.696 4.213 -19.355 1.00 92.75 196 HIS A O 1
ATOM 1582 N N . ALA A 1 197 ? 4.154 3.157 -18.016 1.00 93.88 197 ALA A N 1
ATOM 1583 C CA . ALA A 1 197 ? 5.119 4.253 -17.943 1.00 93.88 197 ALA A CA 1
ATOM 1584 C C . ALA A 1 197 ? 5.624 4.712 -19.325 1.00 93.88 197 ALA A C 1
ATOM 1586 O O . ALA A 1 197 ? 5.781 5.904 -19.578 1.00 93.88 197 ALA A O 1
ATOM 1587 N N . LEU A 1 198 ? 5.892 3.775 -20.241 1.00 93.94 198 LEU A N 1
ATOM 1588 C CA . LEU A 1 198 ? 6.303 4.108 -21.608 1.00 93.94 198 LEU A CA 1
ATOM 1589 C C . LEU A 1 198 ? 5.177 4.779 -22.396 1.00 93.94 198 LEU A C 1
ATOM 1591 O O . LEU A 1 198 ? 5.430 5.753 -23.103 1.00 93.94 198 LEU A O 1
ATOM 1595 N N . ASP A 1 199 ? 3.958 4.255 -22.284 1.00 92.00 199 ASP A N 1
ATOM 1596 C CA . ASP A 1 199 ? 2.786 4.756 -22.999 1.00 92.00 199 ASP A CA 1
ATOM 1597 C C . ASP A 1 199 ? 2.375 6.153 -22.495 1.00 92.00 199 ASP A C 1
ATOM 1599 O O . ASP A 1 199 ? 1.920 6.977 -23.289 1.00 92.00 199 ASP A O 1
ATOM 1603 N N . SER A 1 200 ? 2.596 6.451 -21.208 1.00 91.25 200 SER A N 1
ATOM 1604 C CA . SER A 1 200 ? 2.347 7.770 -20.615 1.00 91.25 200 SER A CA 1
ATOM 1605 C C . SER A 1 200 ? 3.480 8.776 -20.848 1.00 91.25 200 SER A C 1
ATOM 1607 O O . SER A 1 200 ? 3.311 9.965 -20.587 1.00 91.25 200 SER A O 1
ATOM 1609 N N . GLY A 1 201 ? 4.637 8.337 -21.356 1.00 93.62 201 GLY A N 1
ATOM 1610 C CA . GLY A 1 201 ? 5.811 9.195 -21.533 1.00 93.62 201 GLY A CA 1
ATOM 1611 C C . GLY A 1 201 ? 6.510 9.566 -20.221 1.00 93.62 201 GLY A C 1
ATOM 1612 O O . GLY A 1 201 ? 7.173 10.603 -20.166 1.00 93.62 201 GLY A O 1
ATOM 1613 N N . LEU A 1 202 ? 6.364 8.734 -19.185 1.00 95.00 202 LEU A N 1
ATOM 1614 C CA . LEU A 1 202 ? 6.996 8.901 -17.879 1.00 95.00 202 LEU A CA 1
ATOM 1615 C C . LEU A 1 202 ? 8.524 8.959 -18.001 1.00 95.00 202 LEU A C 1
ATOM 1617 O O . LEU A 1 202 ? 9.143 8.211 -18.763 1.00 95.00 202 LEU A O 1
ATOM 1621 N N . VAL A 1 203 ? 9.155 9.799 -17.184 1.00 94.88 203 VAL A N 1
ATOM 1622 C CA . VAL A 1 203 ? 10.617 9.852 -17.055 1.00 94.88 203 VAL A CA 1
ATOM 1623 C C . VAL A 1 203 ? 11.046 9.397 -15.664 1.00 94.88 203 VAL A C 1
ATOM 1625 O O . VAL A 1 203 ? 10.442 9.777 -14.670 1.00 94.88 203 VAL A O 1
ATOM 1628 N N . ILE A 1 204 ? 12.125 8.618 -15.570 1.00 94.69 204 ILE A N 1
ATOM 1629 C CA . ILE A 1 204 ? 12.690 8.156 -14.300 1.00 94.69 204 ILE A CA 1
ATOM 1630 C C . ILE A 1 204 ? 14.124 8.664 -14.177 1.00 94.69 204 ILE A C 1
ATOM 1632 O O . ILE A 1 204 ? 14.970 8.421 -15.044 1.00 94.69 204 ILE A O 1
ATOM 1636 N N . ARG A 1 205 ? 14.410 9.371 -13.083 1.00 92.56 205 ARG A N 1
ATOM 1637 C CA . ARG A 1 205 ? 15.736 9.929 -12.795 1.00 92.56 205 ARG A CA 1
ATOM 1638 C C . ARG A 1 205 ? 16.240 9.505 -11.431 1.00 92.56 205 ARG A C 1
ATOM 1640 O O . ARG A 1 205 ? 15.477 9.134 -10.543 1.00 92.56 205 ARG A O 1
ATOM 1647 N N . LEU A 1 206 ? 17.558 9.587 -11.275 1.00 89.62 206 LEU A N 1
ATOM 1648 C CA . LEU A 1 206 ? 18.194 9.440 -9.975 1.00 89.62 206 LEU A CA 1
ATOM 1649 C C . LEU A 1 206 ? 18.410 10.810 -9.342 1.00 89.62 206 LEU A C 1
ATOM 1651 O O . LEU A 1 206 ? 18.984 11.699 -9.971 1.00 89.62 206 LEU A O 1
ATOM 1655 N N . GLY A 1 207 ? 18.009 10.958 -8.085 1.00 84.94 207 GLY A N 1
ATOM 1656 C CA . GLY A 1 207 ? 18.194 12.182 -7.311 1.00 84.94 207 GLY A CA 1
ATOM 1657 C C . GLY A 1 207 ? 18.449 11.856 -5.848 1.00 84.94 207 GLY A C 1
ATOM 1658 O O . GLY A 1 207 ? 17.944 10.866 -5.340 1.00 84.94 207 GLY A O 1
ATOM 1659 N N . GLN A 1 208 ? 19.262 12.662 -5.166 1.00 82.19 208 GLN A N 1
ATOM 1660 C CA . GLN A 1 208 ? 19.445 12.517 -3.720 1.00 82.19 208 GLN A CA 1
ATOM 1661 C C . GLN A 1 208 ? 18.173 12.984 -3.013 1.00 82.19 208 GLN A C 1
ATOM 1663 O O . GLN A 1 208 ? 17.822 14.163 -3.106 1.00 82.19 208 GLN A O 1
ATOM 1668 N N . LEU A 1 209 ? 17.505 12.072 -2.310 1.00 75.38 209 LEU A N 1
ATOM 1669 C CA . LEU A 1 209 ? 16.264 12.356 -1.594 1.00 75.38 209 LEU A CA 1
ATOM 1670 C C . LEU A 1 209 ? 16.523 12.356 -0.083 1.00 75.38 209 LEU A C 1
ATOM 1672 O O . LEU A 1 209 ? 17.074 11.413 0.482 1.00 75.38 209 LEU A O 1
ATOM 1676 N N . SER A 1 210 ? 16.136 13.435 0.599 1.00 65.38 210 SER A N 1
ATOM 1677 C CA . SER A 1 210 ? 16.272 13.524 2.056 1.00 65.38 210 SER A CA 1
ATOM 1678 C C . SER A 1 210 ? 15.123 12.783 2.733 1.00 65.38 210 SER A C 1
ATOM 1680 O O . SER A 1 210 ? 14.034 13.329 2.861 1.00 65.38 210 SER A O 1
ATOM 1682 N N . GLY A 1 211 ? 15.380 11.563 3.208 1.00 64.06 211 GLY A N 1
ATOM 1683 C CA . GLY A 1 211 ? 14.408 10.795 3.997 1.00 64.06 211 GLY A CA 1
ATOM 1684 C C . GLY A 1 211 ? 13.387 10.000 3.180 1.00 64.06 211 GLY A C 1
ATOM 1685 O O . GLY A 1 211 ? 12.462 9.465 3.775 1.00 64.06 211 GLY A O 1
ATOM 1686 N N . SER A 1 212 ? 13.583 9.885 1.862 1.00 69.50 212 SER A N 1
ATOM 1687 C CA . SER A 1 212 ? 12.772 9.063 0.959 1.00 69.50 212 SER A CA 1
ATOM 1688 C C . SER A 1 212 ? 13.646 8.178 0.067 1.00 69.50 212 SER A C 1
ATOM 1690 O O . SER A 1 212 ? 14.811 8.493 -0.176 1.00 69.50 212 SER A O 1
ATOM 1692 N N . HIS A 1 213 ? 13.077 7.088 -0.447 1.00 81.25 213 HIS A N 1
ATOM 1693 C CA . HIS A 1 213 ? 13.678 6.254 -1.482 1.00 81.25 213 HIS A CA 1
ATOM 1694 C C . HIS A 1 213 ? 13.123 6.547 -2.890 1.00 81.25 213 HIS A C 1
ATOM 1696 O O . HIS A 1 213 ? 13.808 6.269 -3.875 1.00 81.25 213 HIS A O 1
ATOM 1702 N N . GLY A 1 214 ? 11.949 7.170 -3.002 1.00 83.69 214 GLY A N 1
ATOM 1703 C CA . GLY A 1 214 ? 11.307 7.525 -4.268 1.00 83.69 214 GLY A CA 1
ATOM 1704 C C . GLY A 1 214 ? 10.272 8.637 -4.105 1.00 83.69 214 GLY A C 1
ATOM 1705 O O . GLY A 1 214 ? 9.831 8.921 -2.989 1.00 83.69 214 GLY A O 1
ATOM 1706 N N . TYR A 1 215 ? 9.944 9.314 -5.201 1.00 84.31 215 TYR A N 1
ATOM 1707 C CA . TYR A 1 215 ? 8.688 10.051 -5.314 1.00 84.31 215 TYR A CA 1
ATOM 1708 C C . TYR A 1 215 ? 8.256 10.160 -6.780 1.00 84.31 215 TYR A C 1
ATOM 1710 O O . TYR A 1 215 ? 9.092 10.386 -7.668 1.00 84.31 215 TYR A O 1
ATOM 1718 N N . TYR A 1 216 ? 6.956 10.043 -7.024 1.00 87.38 216 TYR A N 1
ATOM 1719 C CA . TYR A 1 216 ? 6.309 10.361 -8.287 1.00 87.38 216 TYR A CA 1
ATOM 1720 C C . TYR A 1 216 ? 5.788 11.805 -8.280 1.00 87.38 216 TYR A C 1
ATOM 1722 O O . TYR A 1 216 ? 5.037 12.225 -7.404 1.00 87.38 216 TYR A O 1
ATOM 1730 N N . ASN A 1 217 ? 6.204 12.588 -9.275 1.00 84.75 217 ASN A N 1
ATOM 1731 C CA . ASN A 1 217 ? 5.695 13.924 -9.548 1.00 84.75 217 ASN A CA 1
ATOM 1732 C C . ASN A 1 217 ? 4.622 13.856 -10.635 1.00 84.75 217 ASN A C 1
ATOM 1734 O O . ASN A 1 217 ? 4.960 13.769 -11.818 1.00 84.75 217 ASN A O 1
ATOM 1738 N N . TYR A 1 218 ? 3.353 13.970 -10.244 1.00 81.56 218 TYR A N 1
ATOM 1739 C CA . TYR A 1 218 ? 2.228 13.986 -11.181 1.00 81.56 218 TYR A CA 1
ATOM 1740 C C . TYR A 1 218 ? 2.347 15.108 -12.230 1.00 81.56 218 TYR A C 1
ATOM 1742 O O . TYR A 1 218 ? 2.193 14.875 -13.426 1.00 81.56 218 TYR A O 1
ATOM 1750 N N . ASN A 1 219 ? 2.717 16.323 -11.806 1.00 80.75 219 ASN A N 1
ATOM 1751 C CA . ASN A 1 219 ? 2.773 17.498 -12.688 1.00 80.75 219 ASN A CA 1
ATOM 1752 C C . ASN A 1 219 ? 3.864 17.399 -13.757 1.00 80.75 219 ASN A C 1
ATOM 1754 O O . ASN A 1 219 ? 3.713 17.909 -14.867 1.00 80.75 219 ASN A O 1
ATOM 1758 N N . GLU A 1 220 ? 4.990 16.783 -13.405 1.00 84.88 220 GLU A N 1
ATOM 1759 C CA . GLU A 1 220 ? 6.123 16.611 -14.316 1.00 84.88 220 GLU A CA 1
ATOM 1760 C C . GLU A 1 220 ? 6.094 15.258 -15.033 1.00 84.88 220 GLU A C 1
ATOM 1762 O O . GLU A 1 220 ? 6.949 15.019 -15.887 1.00 84.88 220 GLU A O 1
ATOM 1767 N N . ASN A 1 221 ? 5.135 14.389 -14.688 1.00 88.62 221 ASN A N 1
ATOM 1768 C CA . ASN A 1 221 ? 5.087 12.987 -15.087 1.00 88.62 221 ASN A CA 1
ATOM 1769 C C . ASN A 1 221 ? 6.476 12.335 -14.964 1.00 88.62 221 ASN A C 1
ATOM 1771 O O . ASN A 1 221 ? 7.081 11.860 -15.935 1.00 88.62 221 ASN A O 1
ATOM 1775 N N . MET A 1 222 ? 7.037 12.406 -13.755 1.00 91.56 222 MET A N 1
ATOM 1776 C CA . MET A 1 222 ? 8.416 12.008 -13.497 1.00 91.56 222 MET A CA 1
ATOM 1777 C C . MET A 1 222 ? 8.546 11.298 -12.158 1.00 91.56 222 MET A C 1
ATOM 1779 O O . MET A 1 222 ? 8.096 11.803 -11.138 1.00 91.56 222 MET A O 1
ATOM 1783 N N . ILE A 1 223 ? 9.253 10.172 -12.144 1.00 91.94 223 ILE A N 1
ATOM 1784 C CA . ILE A 1 223 ? 9.712 9.531 -10.914 1.00 91.94 223 ILE A CA 1
ATOM 1785 C C . ILE A 1 223 ? 11.151 9.962 -10.642 1.00 91.94 223 ILE A C 1
ATOM 1787 O O . ILE A 1 223 ? 12.031 9.831 -11.499 1.00 91.94 223 ILE A O 1
ATOM 1791 N N . THR A 1 224 ? 11.423 10.394 -9.416 1.00 89.19 224 THR A N 1
ATOM 1792 C CA . THR A 1 224 ? 12.793 10.491 -8.908 1.00 89.19 224 THR A CA 1
ATOM 1793 C C . THR A 1 224 ? 13.011 9.399 -7.878 1.00 89.19 224 THR A C 1
ATOM 1795 O O . THR A 1 224 ? 12.262 9.306 -6.913 1.00 89.19 224 THR A O 1
ATOM 1798 N N . VAL A 1 225 ? 14.056 8.592 -8.048 1.00 88.75 225 VAL A N 1
ATOM 1799 C CA . VAL A 1 225 ? 14.450 7.578 -7.061 1.00 88.75 225 VAL A CA 1
ATOM 1800 C C . VAL A 1 225 ? 15.840 7.852 -6.507 1.00 88.75 225 VAL A C 1
ATOM 1802 O O . VAL A 1 225 ? 16.736 8.326 -7.213 1.00 88.75 225 VAL A O 1
ATOM 1805 N N . ASP A 1 226 ? 16.039 7.519 -5.236 1.00 86.31 226 ASP A N 1
ATOM 1806 C CA . ASP A 1 226 ? 17.355 7.598 -4.620 1.00 86.31 226 ASP A CA 1
ATOM 1807 C C . ASP A 1 226 ? 18.309 6.567 -5.261 1.00 86.31 226 ASP A C 1
ATOM 1809 O O . ASP A 1 226 ? 17.910 5.425 -5.517 1.00 86.31 226 ASP A O 1
ATOM 1813 N N . PRO A 1 227 ? 19.592 6.895 -5.513 1.00 84.56 227 PRO A N 1
ATOM 1814 C CA . PRO A 1 227 ? 20.538 5.940 -6.087 1.00 84.56 227 PRO A CA 1
ATOM 1815 C C . PRO A 1 227 ? 20.666 4.620 -5.310 1.00 84.56 227 PRO A C 1
ATOM 1817 O O . PRO A 1 227 ? 20.988 3.589 -5.904 1.00 84.56 227 PRO A O 1
ATOM 1820 N N . SER A 1 228 ? 20.421 4.610 -3.995 1.00 79.88 228 SER A N 1
ATOM 1821 C CA . SER A 1 228 ? 20.422 3.382 -3.187 1.00 79.88 228 SER A CA 1
ATOM 1822 C C . SER A 1 228 ? 19.327 2.386 -3.589 1.00 79.88 228 SER A C 1
ATOM 1824 O O . SER A 1 228 ? 19.489 1.186 -3.353 1.00 79.88 228 SER A O 1
ATOM 1826 N N . VAL A 1 229 ? 18.254 2.843 -4.242 1.00 78.56 229 VAL A N 1
ATOM 1827 C CA . VAL A 1 229 ? 17.165 1.998 -4.752 1.00 78.56 229 VAL A CA 1
ATOM 1828 C C . VAL A 1 229 ? 17.626 1.135 -5.913 1.00 78.56 229 VAL A C 1
ATOM 1830 O O . VAL A 1 229 ? 17.416 -0.073 -5.926 1.00 78.56 229 VAL A O 1
ATOM 1833 N N . VAL A 1 230 ? 18.303 1.737 -6.889 1.00 78.75 230 VAL A N 1
ATOM 1834 C CA . VAL A 1 230 ? 18.699 1.036 -8.121 1.00 78.75 230 VAL A CA 1
ATOM 1835 C C . VAL A 1 230 ? 19.989 0.236 -7.977 1.00 78.75 230 VAL A C 1
ATOM 1837 O O . VAL A 1 230 ? 20.276 -0.630 -8.798 1.00 78.75 230 VAL A O 1
ATOM 1840 N N . ASN A 1 231 ? 20.778 0.511 -6.941 1.00 76.00 231 ASN A N 1
ATOM 1841 C CA . ASN A 1 231 ? 22.024 -0.206 -6.678 1.00 76.00 231 ASN A CA 1
ATOM 1842 C C . ASN A 1 231 ? 21.823 -1.464 -5.819 1.00 76.00 231 ASN A C 1
ATOM 1844 O O . ASN A 1 231 ? 22.777 -2.218 -5.621 1.00 76.00 231 ASN A O 1
ATOM 1848 N N . TYR A 1 232 ? 20.608 -1.707 -5.317 1.00 74.75 232 TYR A N 1
ATOM 1849 C CA . TYR A 1 232 ? 20.315 -2.856 -4.471 1.00 74.75 232 TYR A CA 1
ATOM 1850 C C . TYR A 1 232 ? 18.972 -3.493 -4.825 1.00 74.75 232 TYR A C 1
ATOM 1852 O O . TYR A 1 232 ? 17.922 -2.877 -4.708 1.00 74.75 232 TYR A O 1
ATOM 1860 N N . GLU A 1 233 ? 18.989 -4.760 -5.234 1.00 70.44 233 GLU A N 1
ATOM 1861 C CA . GLU A 1 233 ? 17.791 -5.427 -5.763 1.00 70.44 233 GLU A CA 1
ATOM 1862 C C . GLU A 1 233 ? 16.659 -5.615 -4.744 1.00 70.44 233 GLU A C 1
ATOM 1864 O O . GLU A 1 233 ? 15.502 -5.711 -5.138 1.00 70.44 233 GLU A O 1
ATOM 1869 N N . PHE A 1 234 ? 16.965 -5.595 -3.444 1.00 70.62 234 PHE A N 1
ATOM 1870 C CA . PHE A 1 234 ? 15.953 -5.634 -2.380 1.00 70.62 234 PHE A CA 1
ATOM 1871 C C . PHE A 1 234 ? 15.308 -4.276 -2.082 1.00 70.62 234 PHE A C 1
ATOM 1873 O O . PHE A 1 234 ? 14.457 -4.189 -1.195 1.00 70.62 234 PHE A O 1
ATOM 1880 N N . ASN A 1 235 ? 15.722 -3.234 -2.801 1.00 82.31 235 ASN A N 1
ATOM 1881 C CA . ASN A 1 235 ? 15.075 -1.931 -2.786 1.00 82.31 235 ASN A CA 1
ATOM 1882 C C . ASN A 1 235 ? 14.228 -1.706 -4.046 1.00 82.31 235 ASN A C 1
ATOM 1884 O O . ASN A 1 235 ? 13.597 -0.661 -4.164 1.00 82.31 235 ASN A O 1
ATOM 1888 N N . LEU A 1 236 ? 14.171 -2.672 -4.973 1.00 85.19 236 LEU A N 1
ATOM 1889 C CA . LEU A 1 236 ? 13.416 -2.550 -6.220 1.00 85.19 236 LEU A CA 1
ATOM 1890 C C . LEU A 1 236 ? 11.928 -2.256 -5.980 1.00 85.19 236 LEU A C 1
ATOM 1892 O O . LEU A 1 236 ? 11.313 -1.571 -6.794 1.00 85.19 236 LEU A O 1
ATOM 1896 N N . ARG A 1 237 ? 11.377 -2.704 -4.843 1.00 89.56 237 ARG A N 1
ATOM 1897 C CA . ARG A 1 237 ? 10.010 -2.398 -4.405 1.00 89.56 237 ARG A CA 1
ATOM 1898 C C . ARG A 1 237 ? 9.696 -0.906 -4.410 1.00 89.56 237 ARG A C 1
ATOM 1900 O O . ARG A 1 237 ? 8.588 -0.563 -4.777 1.00 89.56 237 ARG A O 1
ATOM 1907 N N . TYR A 1 238 ? 10.654 -0.031 -4.092 1.00 87.94 238 TYR A N 1
ATOM 1908 C CA . TYR A 1 238 ? 10.405 1.413 -4.070 1.00 87.94 238 TYR A CA 1
ATOM 1909 C C . TYR A 1 238 ? 10.226 1.967 -5.480 1.00 87.94 238 TYR A C 1
ATOM 1911 O O . TYR A 1 238 ? 9.355 2.787 -5.712 1.00 87.94 238 TYR A O 1
ATOM 1919 N N . LEU A 1 239 ? 10.987 1.466 -6.457 1.00 91.88 239 LEU A N 1
ATOM 1920 C CA . LEU A 1 239 ? 10.755 1.826 -7.856 1.00 91.88 239 LEU A CA 1
ATOM 1921 C C . LEU A 1 239 ? 9.399 1.298 -8.351 1.00 91.88 239 LEU A C 1
ATOM 1923 O O . LEU A 1 239 ? 8.712 1.983 -9.098 1.00 91.88 239 LEU A O 1
ATOM 1927 N N . ILE A 1 240 ? 9.014 0.086 -7.943 1.00 94.06 240 ILE A N 1
ATOM 1928 C CA . ILE A 1 240 ? 7.716 -0.505 -8.300 1.00 94.06 240 ILE A CA 1
ATOM 1929 C C . ILE A 1 240 ? 6.561 0.288 -7.682 1.00 94.06 240 ILE A C 1
ATOM 1931 O O . ILE A 1 240 ? 5.575 0.540 -8.362 1.00 94.06 240 ILE A O 1
ATOM 1935 N N . HIS A 1 241 ? 6.706 0.686 -6.422 1.00 93.25 241 HIS A N 1
ATOM 1936 C CA . HIS A 1 241 ? 5.751 1.495 -5.677 1.00 93.25 241 HIS A CA 1
ATOM 1937 C C . HIS A 1 241 ? 5.465 2.809 -6.418 1.00 93.25 241 HIS A C 1
ATOM 1939 O O . HIS A 1 241 ? 4.319 3.101 -6.737 1.00 93.25 241 HIS A O 1
ATOM 1945 N N . GLU A 1 242 ? 6.508 3.536 -6.827 1.00 92.06 242 GLU A N 1
ATOM 1946 C CA . GLU A 1 242 ? 6.332 4.775 -7.599 1.00 92.06 242 GLU A CA 1
ATOM 1947 C C . GLU A 1 242 ? 5.744 4.541 -8.997 1.00 92.06 242 GLU A C 1
ATOM 1949 O O . GLU A 1 242 ? 4.992 5.364 -9.510 1.00 92.06 242 GLU A O 1
ATOM 1954 N N . LEU A 1 243 ? 6.052 3.406 -9.634 1.00 94.25 243 LEU A N 1
ATOM 1955 C CA . LEU A 1 243 ? 5.418 3.034 -10.901 1.00 94.25 243 LEU A CA 1
ATOM 1956 C C . LEU A 1 243 ? 3.923 2.717 -10.739 1.00 94.25 243 LEU A C 1
ATOM 1958 O O . LEU A 1 243 ? 3.167 2.907 -11.689 1.00 94.25 243 LEU A O 1
ATOM 1962 N N . LEU A 1 244 ? 3.496 2.234 -9.568 1.00 93.56 244 LEU A N 1
ATOM 1963 C CA . LEU A 1 244 ? 2.082 2.025 -9.250 1.00 93.56 244 LEU A CA 1
ATOM 1964 C C . LEU A 1 244 ? 1.369 3.362 -9.049 1.00 93.56 244 LEU A C 1
ATOM 1966 O O . LEU A 1 244 ? 0.300 3.542 -9.625 1.00 93.56 244 LEU A O 1
ATOM 1970 N N . HIS A 1 245 ? 1.989 4.320 -8.356 1.00 90.12 245 HIS A N 1
ATOM 1971 C CA . HIS A 1 245 ? 1.477 5.695 -8.300 1.00 90.12 245 HIS A CA 1
ATOM 1972 C C . HIS A 1 245 ? 1.369 6.330 -9.683 1.00 90.12 245 HIS A C 1
ATOM 1974 O O . HIS A 1 245 ? 0.372 6.968 -9.993 1.00 90.12 245 HIS A O 1
ATOM 1980 N N . ALA A 1 246 ? 2.350 6.097 -10.556 1.00 90.38 246 ALA A N 1
ATOM 1981 C CA . ALA A 1 246 ? 2.309 6.601 -11.924 1.00 90.38 246 ALA A CA 1
ATOM 1982 C C . ALA A 1 246 ? 1.175 6.004 -12.779 1.00 90.38 246 ALA A C 1
ATOM 1984 O O . ALA A 1 246 ? 0.899 6.537 -13.851 1.00 90.38 246 ALA A O 1
ATOM 1985 N N . CYS A 1 247 ? 0.534 4.913 -12.339 1.00 89.06 247 CYS A N 1
ATOM 1986 C CA . CYS A 1 247 ? -0.673 4.395 -12.987 1.00 89.06 247 CYS A CA 1
ATOM 1987 C C . CYS A 1 247 ? -1.932 5.162 -12.581 1.00 89.06 247 CYS A C 1
ATOM 1989 O O . CYS A 1 247 ? -2.926 5.092 -13.292 1.00 89.06 247 CYS A O 1
ATOM 1991 N N . ASN A 1 248 ? -1.907 5.850 -11.442 1.00 84.19 248 ASN A N 1
ATOM 1992 C CA . ASN A 1 248 ? -3.050 6.564 -10.914 1.00 84.19 248 ASN A CA 1
ATOM 1993 C C . ASN A 1 248 ? -3.149 7.959 -11.543 1.00 84.19 248 ASN A C 1
ATOM 1995 O O . ASN A 1 248 ? -2.179 8.722 -11.546 1.00 84.19 248 ASN A O 1
ATOM 1999 N N . THR A 1 249 ? -4.323 8.295 -12.081 1.00 78.38 249 THR A N 1
ATOM 2000 C CA . THR A 1 249 ? -4.576 9.629 -12.642 1.00 78.38 249 THR A CA 1
ATOM 2001 C C . THR A 1 249 ? -5.099 10.623 -11.606 1.00 78.38 249 THR A C 1
ATOM 2003 O O . THR A 1 249 ? -5.108 11.827 -11.867 1.00 78.38 249 THR A O 1
ATOM 2006 N N . ASP A 1 250 ? -5.489 10.150 -10.418 1.00 75.19 250 ASP A N 1
ATOM 2007 C CA . ASP A 1 250 ? -5.840 11.022 -9.303 1.00 75.19 250 ASP A CA 1
ATOM 2008 C C . ASP A 1 250 ? -4.586 11.721 -8.756 1.00 75.19 250 ASP A C 1
ATOM 2010 O O . ASP A 1 250 ? -3.593 11.087 -8.411 1.00 75.19 250 ASP A O 1
ATOM 2014 N N . GLU A 1 251 ? -4.652 13.049 -8.618 1.00 71.69 251 GLU A N 1
ATOM 2015 C CA . GLU A 1 251 ? -3.555 13.848 -8.053 1.00 71.69 251 GLU A CA 1
ATOM 2016 C C . GLU A 1 251 ? -3.312 13.555 -6.563 1.00 71.69 251 GLU A C 1
ATOM 2018 O O . GLU A 1 251 ? -2.213 13.781 -6.064 1.00 71.69 251 GLU A O 1
ATOM 2023 N N . ASP A 1 252 ? -4.336 13.090 -5.843 1.00 76.00 252 ASP A N 1
ATOM 2024 C CA . ASP A 1 252 ? -4.291 12.909 -4.395 1.00 76.00 252 ASP A CA 1
ATOM 2025 C C . ASP A 1 252 ? -4.078 11.437 -4.008 1.00 76.00 252 ASP A C 1
ATOM 2027 O O . ASP A 1 252 ? -4.907 10.567 -4.306 1.00 76.00 252 ASP A O 1
ATOM 2031 N N . ASN A 1 253 ? -3.008 11.185 -3.248 1.00 80.31 253 ASN A N 1
ATOM 2032 C CA . ASN A 1 253 ? -2.716 9.860 -2.706 1.00 80.31 253 ASN A CA 1
ATOM 2033 C C . ASN A 1 253 ? -3.771 9.423 -1.683 1.00 80.31 253 ASN A C 1
ATOM 2035 O O . ASN A 1 253 ? -4.335 10.231 -0.932 1.00 80.31 253 ASN A O 1
ATOM 2039 N N . SER A 1 254 ? -3.967 8.109 -1.580 1.00 86.00 254 SER A N 1
ATOM 2040 C CA . SER A 1 254 ? -4.793 7.512 -0.531 1.00 86.00 254 SER A CA 1
ATOM 2041 C C . SER A 1 254 ? -4.049 6.453 0.275 1.00 86.00 254 SER A C 1
ATOM 2043 O O . SER A 1 254 ? -3.152 5.786 -0.222 1.00 86.00 254 SER A O 1
ATOM 2045 N N . ILE A 1 255 ? -4.472 6.221 1.519 1.00 86.00 255 ILE A N 1
ATOM 2046 C CA . ILE A 1 255 ? -3.938 5.136 2.358 1.00 86.00 255 ILE A CA 1
ATOM 2047 C C . ILE A 1 255 ? -4.066 3.787 1.638 1.00 86.00 255 ILE A C 1
ATOM 2049 O O . ILE A 1 255 ? -3.161 2.963 1.707 1.00 86.00 255 ILE A O 1
ATOM 2053 N N . THR A 1 256 ? -5.190 3.548 0.956 1.00 88.62 256 THR A N 1
ATOM 2054 C CA . THR A 1 256 ? -5.400 2.307 0.198 1.00 88.62 256 THR A CA 1
ATOM 2055 C C . THR A 1 256 ? -4.392 2.163 -0.935 1.00 88.62 256 THR A C 1
ATOM 2057 O O . THR A 1 256 ? -3.832 1.084 -1.104 1.00 88.62 256 THR A O 1
ATOM 2060 N N . GLU A 1 257 ? -4.134 3.237 -1.677 1.00 89.75 257 GLU A N 1
ATOM 2061 C CA . GLU A 1 257 ? -3.139 3.245 -2.746 1.00 89.75 257 GLU A CA 1
ATOM 2062 C C . GLU A 1 257 ? -1.738 2.940 -2.223 1.00 89.75 257 GLU A C 1
ATOM 2064 O O . GLU A 1 257 ? -1.111 2.018 -2.727 1.00 89.75 257 GLU A O 1
ATOM 2069 N N . GLU A 1 258 ? -1.283 3.633 -1.180 1.00 89.81 258 GLU A N 1
ATOM 2070 C CA . GLU A 1 258 ? 0.039 3.427 -0.566 1.00 89.81 258 GLU A CA 1
ATOM 2071 C C . GLU A 1 258 ? 0.233 1.969 -0.120 1.00 89.81 258 GLU A C 1
ATOM 2073 O O . GLU A 1 258 ? 1.266 1.337 -0.351 1.00 89.81 258 GLU A O 1
ATOM 2078 N N . VAL A 1 259 ? -0.812 1.386 0.474 1.00 90.44 259 VAL A N 1
ATOM 2079 C CA . VAL A 1 259 ? -0.799 -0.004 0.941 1.00 90.44 259 VAL A CA 1
ATOM 2080 C C . VAL A 1 259 ? -0.758 -0.982 -0.231 1.00 90.44 259 VAL A C 1
ATOM 2082 O O . VAL A 1 259 ? -0.011 -1.959 -0.185 1.00 90.44 259 VAL A O 1
ATOM 2085 N N . ILE A 1 260 ? -1.535 -0.740 -1.288 1.00 91.75 260 ILE A N 1
ATOM 2086 C CA . ILE A 1 260 ? -1.507 -1.556 -2.510 1.00 91.75 260 ILE A CA 1
ATOM 2087 C C . ILE A 1 260 ? -0.142 -1.446 -3.192 1.00 91.75 260 ILE A C 1
ATOM 2089 O O . ILE A 1 260 ? 0.419 -2.470 -3.588 1.00 91.75 260 ILE A O 1
ATOM 2093 N N . ALA A 1 261 ? 0.406 -0.234 -3.283 1.00 91.38 261 ALA A N 1
ATOM 2094 C CA . ALA A 1 261 ? 1.704 0.048 -3.871 1.00 91.38 261 ALA A CA 1
ATOM 2095 C C . ALA A 1 261 ? 2.823 -0.710 -3.142 1.00 91.38 261 ALA A C 1
ATOM 2097 O O . ALA A 1 261 ? 3.629 -1.395 -3.778 1.00 91.38 261 ALA A O 1
ATOM 2098 N N . GLU A 1 262 ? 2.812 -0.695 -1.806 1.00 90.50 262 GLU A N 1
ATOM 2099 C CA . GLU A 1 262 ? 3.765 -1.448 -0.988 1.00 90.50 262 GLU A CA 1
ATOM 2100 C C . GLU A 1 262 ? 3.593 -2.967 -1.144 1.00 90.50 262 GLU A C 1
ATOM 2102 O O . GLU A 1 262 ? 4.573 -3.689 -1.336 1.00 90.50 262 GLU A O 1
ATOM 2107 N N . LEU A 1 263 ? 2.360 -3.481 -1.098 1.00 91.00 263 LEU A N 1
ATOM 2108 C CA . LEU A 1 263 ? 2.097 -4.924 -1.147 1.00 91.00 263 LEU A CA 1
ATOM 2109 C C . LEU A 1 263 ? 2.423 -5.535 -2.516 1.00 91.00 263 LEU A C 1
ATOM 2111 O O . LEU A 1 263 ? 3.084 -6.574 -2.576 1.00 91.00 263 LEU A O 1
ATOM 2115 N N . ILE A 1 264 ? 2.016 -4.886 -3.610 1.00 92.00 264 ILE A N 1
ATOM 2116 C CA . ILE A 1 264 ? 2.386 -5.308 -4.968 1.00 92.00 264 ILE A CA 1
ATOM 2117 C C . ILE A 1 264 ? 3.894 -5.119 -5.181 1.00 92.00 264 ILE A C 1
ATOM 2119 O O . ILE A 1 264 ? 4.550 -6.006 -5.731 1.00 92.00 264 ILE A O 1
ATOM 2123 N N . GLY A 1 265 ? 4.470 -4.006 -4.713 1.00 92.00 265 GLY A N 1
ATOM 2124 C CA . GLY A 1 265 ? 5.908 -3.743 -4.781 1.00 92.00 265 GLY A CA 1
ATOM 2125 C C . GLY A 1 265 ? 6.743 -4.839 -4.125 1.00 92.00 265 GLY A C 1
ATOM 2126 O O . GLY A 1 265 ? 7.704 -5.341 -4.721 1.00 92.00 265 GLY A O 1
ATOM 2127 N N . LEU A 1 266 ? 6.346 -5.261 -2.923 1.00 89.00 266 LEU A N 1
ATOM 2128 C CA . LEU A 1 266 ? 6.955 -6.377 -2.207 1.00 89.00 266 LEU A CA 1
ATOM 2129 C C . LEU A 1 266 ? 6.792 -7.695 -2.960 1.00 89.00 266 LEU A C 1
ATOM 2131 O O . LEU A 1 266 ? 7.770 -8.426 -3.103 1.00 89.00 266 LEU A O 1
ATOM 2135 N N . ASP A 1 267 ? 5.597 -8.009 -3.455 1.00 90.31 267 ASP A N 1
ATOM 2136 C CA . ASP A 1 267 ? 5.359 -9.274 -4.145 1.00 90.31 267 ASP A CA 1
ATOM 2137 C C . ASP A 1 267 ? 6.159 -9.394 -5.452 1.00 90.31 267 ASP A C 1
ATOM 2139 O O . ASP A 1 267 ? 6.864 -10.385 -5.655 1.00 90.31 267 ASP A O 1
ATOM 2143 N N . ILE A 1 268 ? 6.168 -8.355 -6.291 1.00 91.62 268 ILE A N 1
ATOM 2144 C CA . ILE A 1 268 ? 6.974 -8.329 -7.521 1.00 91.62 268 ILE A CA 1
ATOM 2145 C C . ILE A 1 268 ? 8.467 -8.455 -7.187 1.00 91.62 268 ILE A C 1
ATOM 2147 O O . ILE A 1 268 ? 9.186 -9.236 -7.818 1.00 91.62 268 ILE A O 1
ATOM 2151 N N . GLN A 1 269 ? 8.956 -7.736 -6.170 1.00 90.94 269 GLN A N 1
ATOM 2152 C CA . GLN A 1 269 ? 10.340 -7.879 -5.719 1.00 90.94 269 GLN A CA 1
ATOM 2153 C C . GLN A 1 269 ? 10.642 -9.310 -5.250 1.00 90.94 269 GLN A C 1
ATOM 2155 O O . GLN A 1 269 ? 11.698 -9.854 -5.589 1.00 90.94 269 GLN A O 1
ATOM 2160 N N . ASN A 1 270 ? 9.738 -9.937 -4.496 1.00 88.19 270 ASN A N 1
ATOM 2161 C CA . ASN A 1 270 ? 9.899 -11.310 -4.016 1.00 88.19 270 ASN A CA 1
ATOM 2162 C C . ASN A 1 270 ? 10.014 -12.298 -5.177 1.00 88.19 270 ASN A C 1
ATOM 2164 O O . ASN A 1 270 ? 10.843 -13.206 -5.140 1.00 88.19 270 ASN A O 1
ATOM 2168 N N . GLN A 1 271 ? 9.212 -12.112 -6.225 1.00 89.56 271 GLN A N 1
ATOM 2169 C CA . GLN A 1 271 ? 9.251 -12.949 -7.421 1.00 89.56 271 GLN A CA 1
ATOM 2170 C C . GLN A 1 271 ? 10.540 -12.743 -8.231 1.00 89.56 271 GLN A C 1
ATOM 2172 O O . GLN A 1 271 ? 11.120 -13.718 -8.706 1.00 89.56 271 GLN A O 1
ATOM 2177 N N . ILE A 1 272 ? 11.033 -11.504 -8.347 1.00 88.06 272 ILE A N 1
ATOM 2178 C CA . ILE A 1 272 ? 12.294 -11.193 -9.047 1.00 88.06 272 ILE A CA 1
ATOM 2179 C C . ILE A 1 272 ? 13.512 -11.738 -8.290 1.00 88.06 272 ILE A C 1
ATOM 2181 O O . ILE A 1 272 ? 14.431 -12.279 -8.902 1.00 88.06 272 ILE A O 1
ATOM 2185 N N . THR A 1 273 ? 13.540 -11.576 -6.967 1.00 85.06 273 THR A N 1
ATOM 2186 C CA . THR A 1 273 ? 14.688 -11.952 -6.120 1.00 85.06 273 THR A CA 1
ATOM 2187 C C . THR A 1 273 ? 14.644 -13.408 -5.649 1.00 85.06 273 THR A C 1
ATOM 2189 O O . THR A 1 273 ? 15.662 -13.951 -5.225 1.00 85.06 273 THR A O 1
ATOM 2192 N N . GLY A 1 274 ? 13.476 -14.054 -5.704 1.00 82.00 274 GLY A N 1
ATOM 2193 C CA . GLY A 1 274 ? 13.242 -15.402 -5.180 1.00 82.00 274 GLY A CA 1
ATOM 2194 C C . GLY A 1 274 ? 13.128 -15.479 -3.652 1.00 82.00 274 GLY A C 1
ATOM 2195 O O . GLY A 1 274 ? 13.042 -16.580 -3.104 1.00 82.00 274 GLY A O 1
ATOM 2196 N N . ILE A 1 275 ? 13.127 -14.344 -2.948 1.00 80.06 275 ILE A N 1
ATOM 2197 C CA . ILE A 1 275 ? 13.075 -14.277 -1.484 1.00 80.06 275 ILE A CA 1
ATOM 2198 C C . ILE A 1 275 ? 11.715 -13.739 -1.067 1.00 80.06 275 ILE A C 1
ATOM 2200 O O . ILE A 1 275 ? 11.353 -12.631 -1.432 1.00 80.06 275 ILE A O 1
ATOM 2204 N N . LYS A 1 276 ? 10.957 -14.522 -0.296 1.00 77.44 276 LYS A N 1
ATOM 2205 C CA . LYS A 1 276 ? 9.620 -14.131 0.163 1.00 77.44 276 LYS A CA 1
ATOM 2206 C C . LYS A 1 276 ? 9.695 -13.339 1.464 1.00 77.44 276 LYS A C 1
ATOM 2208 O O . LYS A 1 276 ? 10.206 -13.848 2.461 1.00 77.44 276 LYS A O 1
ATOM 2213 N N . PHE A 1 277 ? 9.121 -12.140 1.464 1.00 75.31 277 PHE A N 1
ATOM 2214 C CA . PHE A 1 277 ? 8.809 -11.390 2.679 1.00 75.31 277 PHE A CA 1
ATOM 2215 C C . PHE A 1 277 ? 7.342 -11.616 3.050 1.00 75.31 277 PHE A C 1
ATOM 2217 O O . PHE A 1 277 ? 6.446 -11.281 2.278 1.00 75.31 277 PHE A O 1
ATOM 2224 N N . GLU A 1 278 ? 7.095 -12.213 4.216 1.00 67.75 278 GLU A N 1
ATOM 2225 C CA . GLU A 1 278 ? 5.739 -12.396 4.735 1.00 67.75 278 GLU A CA 1
ATOM 2226 C C . GLU A 1 278 ? 5.256 -11.103 5.388 1.00 67.75 278 GLU A C 1
ATOM 2228 O O . GLU A 1 278 ? 5.873 -10.608 6.334 1.00 67.75 278 GLU A O 1
ATOM 2233 N N . ILE A 1 279 ? 4.137 -10.567 4.903 1.00 76.88 279 ILE A N 1
ATOM 2234 C CA . ILE A 1 279 ? 3.493 -9.406 5.505 1.00 76.88 279 ILE A CA 1
ATOM 2235 C C . ILE A 1 279 ? 1.977 -9.547 5.422 1.00 76.88 279 ILE A C 1
ATOM 2237 O O . ILE A 1 279 ? 1.432 -9.980 4.408 1.00 76.88 279 ILE A O 1
ATOM 2241 N N . ASN A 1 280 ? 1.289 -9.227 6.519 1.00 82.06 280 ASN A N 1
ATOM 2242 C CA . ASN A 1 280 ? -0.167 -9.228 6.530 1.00 82.06 280 ASN A 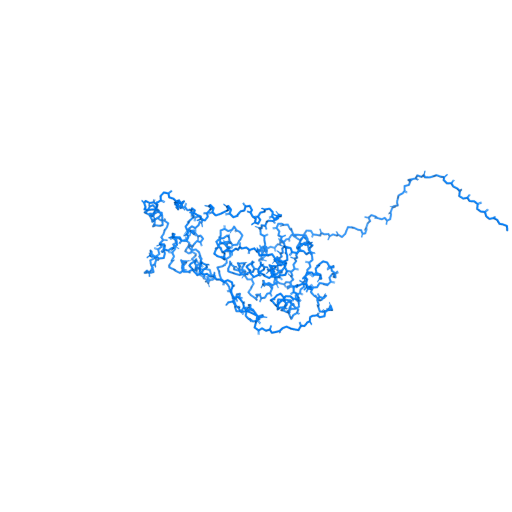CA 1
ATOM 2243 C C . ASN A 1 280 ? -0.666 -7.855 6.038 1.00 82.06 280 ASN A C 1
ATOM 2245 O O . ASN A 1 280 ? -0.316 -6.849 6.660 1.00 82.06 280 ASN A O 1
ATOM 2249 N N . PRO A 1 281 ? -1.500 -7.802 4.987 1.00 87.38 281 PRO A N 1
ATOM 2250 C CA . PRO A 1 281 ? -2.049 -6.561 4.439 1.00 87.38 281 PRO A CA 1
ATOM 2251 C C . PRO A 1 281 ? -2.730 -5.657 5.466 1.00 87.38 281 PRO A C 1
ATOM 2253 O O . PRO A 1 281 ? -2.560 -4.443 5.436 1.00 87.38 281 PRO A O 1
ATOM 2256 N N . TYR A 1 282 ? -3.424 -6.246 6.439 1.00 88.56 282 TYR A N 1
ATOM 2257 C CA . TYR A 1 282 ? -4.013 -5.515 7.556 1.00 88.56 282 TYR A CA 1
ATOM 2258 C C . TYR A 1 282 ? -2.981 -4.741 8.373 1.00 88.56 282 TYR A C 1
ATOM 2260 O O . TYR A 1 282 ? -3.227 -3.609 8.780 1.00 88.56 282 TYR A O 1
ATOM 2268 N N . LEU A 1 283 ? -1.821 -5.352 8.625 1.00 85.56 283 LEU A N 1
ATOM 2269 C CA . LEU A 1 283 ? -0.758 -4.716 9.397 1.00 85.56 283 LEU A CA 1
ATOM 2270 C C . LEU A 1 283 ? -0.154 -3.552 8.615 1.00 85.56 283 LEU A C 1
ATOM 2272 O O . LEU A 1 283 ? 0.040 -2.493 9.203 1.00 85.56 283 LEU A O 1
ATOM 2276 N N . VAL A 1 284 ? 0.055 -3.722 7.304 1.00 87.38 284 VAL A N 1
ATOM 2277 C CA . VAL A 1 284 ? 0.518 -2.640 6.416 1.00 87.38 284 VAL A CA 1
ATOM 2278 C C . VAL A 1 284 ? -0.481 -1.490 6.419 1.00 87.38 284 VAL A C 1
ATOM 2280 O O . VAL A 1 284 ? -0.093 -0.342 6.618 1.00 87.38 284 VAL A O 1
ATOM 2283 N N . PHE A 1 285 ? -1.774 -1.792 6.287 1.00 89.81 285 PHE A N 1
ATOM 2284 C CA . PHE A 1 285 ? -2.828 -0.786 6.336 1.00 89.81 285 PHE A CA 1
ATOM 2285 C C . PHE A 1 285 ? -2.829 -0.013 7.656 1.00 89.81 285 PHE A C 1
ATOM 2287 O O . PHE A 1 285 ? -2.796 1.215 7.657 1.00 89.81 285 PHE A O 1
ATOM 2294 N N . VAL A 1 286 ? -2.813 -0.713 8.794 1.00 88.50 286 VAL A N 1
ATOM 2295 C CA . VAL A 1 286 ? -2.790 -0.072 10.118 1.00 88.50 286 VAL A CA 1
ATOM 2296 C C . VAL A 1 286 ? -1.526 0.767 10.316 1.00 88.50 286 VAL A C 1
ATOM 2298 O O . VAL A 1 286 ? -1.608 1.852 10.891 1.00 88.50 286 VAL A O 1
ATOM 2301 N N . GLU A 1 287 ? -0.373 0.305 9.833 1.00 85.38 287 GLU A N 1
ATOM 2302 C CA . GLU A 1 287 ? 0.878 1.063 9.880 1.00 85.38 287 GLU A CA 1
ATOM 2303 C C . GLU A 1 287 ? 0.753 2.399 9.135 1.00 85.38 287 GLU A C 1
ATOM 2305 O O . GLU A 1 287 ? 1.039 3.446 9.720 1.00 85.38 287 GLU A O 1
ATOM 2310 N N . HIS A 1 288 ? 0.216 2.392 7.912 1.00 85.06 288 HIS A N 1
ATOM 2311 C CA . HIS A 1 288 ? 0.004 3.612 7.126 1.00 85.06 288 HIS A CA 1
ATOM 2312 C C . HIS A 1 288 ? -1.056 4.524 7.762 1.00 85.06 288 HIS A C 1
ATOM 2314 O O . HIS A 1 288 ? -0.835 5.725 7.912 1.00 85.06 288 HIS A O 1
ATOM 2320 N N . VAL A 1 289 ? -2.167 3.971 8.259 1.00 86.50 289 VAL A N 1
ATOM 2321 C CA . VAL A 1 289 ? -3.189 4.742 8.996 1.00 86.50 289 VAL A CA 1
ATOM 2322 C C . VAL A 1 289 ? -2.593 5.465 10.210 1.00 86.50 289 VAL A C 1
ATOM 2324 O O . VAL A 1 289 ? -2.959 6.604 10.517 1.00 86.50 289 VAL A O 1
ATOM 2327 N N . LEU A 1 290 ? -1.689 4.813 10.940 1.00 83.75 290 LEU A N 1
ATOM 2328 C CA . LEU A 1 290 ? -1.088 5.372 12.150 1.00 83.75 290 LEU A CA 1
ATOM 2329 C C . LEU A 1 290 ? 0.089 6.304 11.870 1.00 83.75 290 LEU A C 1
ATOM 2331 O O . LEU A 1 290 ? 0.418 7.130 12.729 1.00 83.75 290 LEU A O 1
ATOM 2335 N N . HIS A 1 291 ? 0.695 6.222 10.689 1.00 79.75 291 HIS A N 1
ATOM 2336 C CA . HIS A 1 291 ? 1.829 7.057 10.341 1.00 79.75 291 HIS A CA 1
ATOM 2337 C C . HIS A 1 291 ? 1.431 8.548 10.287 1.00 79.75 291 HIS A C 1
ATOM 2339 O O . HIS A 1 291 ? 0.338 8.895 9.820 1.00 79.75 291 HIS A O 1
ATOM 2345 N N . PRO A 1 292 ? 2.277 9.477 10.768 1.00 71.00 292 PRO A N 1
ATOM 2346 C CA . PRO A 1 292 ? 1.968 10.907 10.739 1.00 71.00 292 PRO A CA 1
ATOM 2347 C C . PRO A 1 292 ? 1.808 11.492 9.330 1.00 71.00 292 PRO A C 1
ATOM 2349 O O . PRO A 1 292 ? 1.033 12.440 9.167 1.00 71.00 292 PRO A O 1
ATOM 2352 N N . GLU A 1 293 ? 2.534 10.940 8.354 1.00 71.38 293 GLU A N 1
ATOM 2353 C CA . GLU A 1 293 ? 2.524 11.391 6.956 1.00 71.38 293 GLU A CA 1
ATOM 2354 C C . GLU A 1 293 ? 1.347 10.779 6.189 1.00 71.38 293 GLU A C 1
ATOM 2356 O O . GLU A 1 293 ? 0.488 11.520 5.721 1.00 71.38 293 GLU A O 1
ATOM 2361 N N . TYR A 1 294 ? 1.217 9.447 6.186 1.00 73.31 294 TYR A N 1
ATOM 2362 C CA . TYR A 1 294 ? 0.149 8.748 5.459 1.00 73.31 294 TYR A CA 1
ATOM 2363 C C . TYR A 1 294 ? -1.219 8.842 6.136 1.00 73.31 294 TYR A C 1
ATOM 2365 O O . TYR A 1 294 ? -2.238 8.936 5.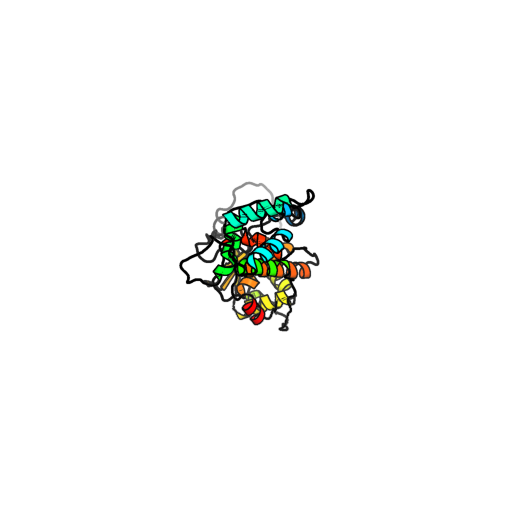468 1.00 73.31 294 TYR A O 1
ATOM 2373 N N . GLY A 1 295 ? -1.295 8.869 7.469 1.00 68.50 295 GLY A N 1
ATOM 2374 C CA . GLY A 1 295 ? -2.587 8.805 8.158 1.00 68.50 295 GLY A CA 1
ATOM 2375 C C . GLY A 1 295 ? -3.477 10.037 7.951 1.00 68.50 295 GLY A C 1
ATOM 2376 O O . GLY A 1 295 ? -4.619 10.050 8.408 1.00 68.50 295 GLY A O 1
ATOM 2377 N N . LYS A 1 296 ? -2.945 11.105 7.342 1.00 73.25 296 LYS A N 1
ATOM 2378 C CA . LYS A 1 296 ? -3.700 12.300 6.936 1.00 73.25 296 LYS A CA 1
ATOM 2379 C C . LYS A 1 296 ? -4.261 12.205 5.514 1.00 73.25 296 LYS A C 1
ATOM 2381 O O . LYS A 1 296 ? -5.045 13.078 5.158 1.00 73.25 296 LYS A O 1
ATOM 2386 N N . LEU A 1 297 ? -3.834 11.213 4.737 1.00 76.19 297 LEU A N 1
ATOM 2387 C CA . LEU A 1 297 ? -4.339 10.963 3.395 1.00 76.19 297 LEU A CA 1
ATOM 2388 C C . LEU A 1 297 ? -5.787 10.490 3.443 1.00 76.19 297 LEU A C 1
ATOM 2390 O O . LEU A 1 297 ? -6.264 9.970 4.461 1.00 76.19 297 LEU A O 1
ATOM 2394 N N . ASP A 1 298 ? -6.463 10.638 2.309 1.00 79.75 298 ASP A N 1
ATOM 2395 C CA . ASP A 1 298 ? -7.777 10.050 2.129 1.00 79.75 298 ASP A CA 1
ATOM 2396 C C . ASP A 1 298 ? -7.687 8.519 2.238 1.00 79.75 298 ASP A C 1
ATOM 2398 O O . ASP A 1 298 ? -6.655 7.905 1.976 1.00 79.75 298 ASP A O 1
ATOM 2402 N N . SER A 1 299 ? -8.759 7.858 2.672 1.00 76.50 299 SER A N 1
ATOM 2403 C CA . SER A 1 299 ? -8.730 6.409 2.880 1.00 76.50 299 SER A CA 1
ATOM 2404 C C . SER A 1 299 ? -8.758 5.626 1.572 1.00 76.50 299 SER A C 1
ATOM 2406 O O . SER A 1 299 ? -8.221 4.523 1.537 1.00 76.50 299 SER A O 1
ATOM 2408 N N . THR A 1 300 ? -9.363 6.171 0.512 1.00 78.94 300 THR A N 1
ATOM 2409 C CA . THR A 1 300 ? -9.523 5.510 -0.791 1.00 78.94 300 THR A CA 1
ATOM 2410 C C . THR A 1 300 ? -9.477 6.515 -1.938 1.00 78.94 300 THR A C 1
ATOM 2412 O O . THR A 1 300 ? -10.088 7.574 -1.816 1.00 78.94 300 THR A O 1
ATOM 2415 N N . ASN A 1 301 ? -8.898 6.117 -3.065 1.00 80.25 301 ASN A N 1
ATOM 2416 C CA . ASN A 1 301 ? -9.055 6.728 -4.391 1.00 80.25 301 ASN A CA 1
ATOM 2417 C C . ASN A 1 301 ? -9.375 5.636 -5.438 1.00 80.25 301 ASN A C 1
ATOM 2419 O O . ASN A 1 301 ? -9.712 4.512 -5.039 1.00 80.25 301 ASN A O 1
ATOM 2423 N N . ASP A 1 302 ? -9.319 5.943 -6.741 1.00 83.69 302 ASP A N 1
ATOM 2424 C CA . ASP A 1 302 ? -9.669 4.985 -7.809 1.00 83.69 302 ASP A CA 1
ATOM 2425 C C . ASP A 1 302 ? -8.521 4.050 -8.241 1.00 83.69 302 ASP A C 1
ATOM 2427 O O . ASP A 1 302 ? -8.545 3.466 -9.323 1.00 83.69 302 ASP A O 1
ATOM 2431 N N . ILE A 1 303 ? -7.522 3.829 -7.378 1.00 87.31 303 ILE A N 1
ATOM 2432 C CA . ILE A 1 303 ? -6.357 2.985 -7.692 1.00 87.31 303 ILE A CA 1
ATOM 2433 C C . ILE A 1 303 ? -6.724 1.592 -8.240 1.00 87.31 303 ILE A C 1
ATOM 2435 O O . ILE A 1 303 ? -6.031 1.061 -9.103 1.00 87.31 303 ILE A O 1
ATOM 2439 N N . TYR A 1 304 ? -7.829 0.988 -7.792 1.00 88.56 304 TYR A N 1
ATOM 2440 C CA . TYR A 1 304 ? -8.286 -0.303 -8.320 1.00 88.56 304 TYR A CA 1
ATOM 2441 C C . TYR A 1 304 ? -8.707 -0.219 -9.794 1.00 88.56 304 TYR A C 1
ATOM 2443 O O . TYR A 1 304 ? -8.359 -1.103 -10.579 1.00 88.56 304 TYR A O 1
ATOM 2451 N N . GLY A 1 305 ? -9.456 0.824 -10.166 1.00 87.94 305 GLY A N 1
ATOM 2452 C CA . GLY A 1 305 ? -9.869 1.068 -11.546 1.00 87.94 305 GLY A CA 1
ATOM 2453 C C . GLY A 1 305 ? -8.671 1.386 -12.438 1.00 87.94 305 GLY A C 1
ATOM 2454 O O . GLY A 1 305 ? -8.529 0.804 -13.514 1.00 87.94 305 GLY A O 1
ATOM 2455 N N . GLU A 1 306 ? -7.765 2.229 -11.948 1.00 90.06 306 GLU A N 1
ATOM 2456 C CA . GLU A 1 306 ? -6.553 2.650 -12.655 1.00 90.06 306 GLU A CA 1
ATOM 2457 C C . GLU A 1 306 ? -5.588 1.486 -12.921 1.00 90.06 306 GLU A C 1
ATOM 2459 O O . GLU A 1 306 ? -5.131 1.281 -14.049 1.00 90.06 306 GLU A O 1
ATOM 2464 N N . LEU A 1 307 ? -5.353 0.627 -11.924 1.00 90.06 307 LEU A N 1
ATOM 2465 C CA . LEU A 1 307 ? -4.545 -0.579 -12.113 1.00 90.06 307 LEU A CA 1
ATOM 2466 C C . LEU A 1 307 ? -5.194 -1.551 -13.100 1.00 90.06 307 LEU A C 1
ATOM 2468 O O . LEU A 1 307 ? -4.496 -2.105 -13.956 1.00 90.06 307 LEU A O 1
ATOM 2472 N N . ALA A 1 308 ? -6.518 -1.716 -13.052 1.00 89.56 308 ALA A N 1
ATOM 2473 C CA . ALA A 1 308 ? -7.229 -2.563 -14.003 1.00 89.56 308 ALA A CA 1
ATOM 2474 C C . ALA A 1 308 ? -7.089 -2.036 -15.441 1.00 89.56 308 ALA A C 1
ATOM 2476 O O . ALA A 1 308 ? -6.840 -2.825 -16.356 1.00 89.56 308 ALA A O 1
ATOM 2477 N N . MET A 1 309 ? -7.165 -0.713 -15.642 1.00 87.75 309 MET A N 1
ATOM 2478 C CA . MET A 1 309 ? -6.909 -0.072 -16.939 1.00 87.75 309 MET A CA 1
ATOM 2479 C C . MET A 1 309 ? -5.458 -0.241 -17.398 1.00 87.75 309 MET A C 1
ATOM 2481 O O . MET A 1 309 ? -5.216 -0.478 -18.584 1.00 87.75 309 MET A O 1
ATOM 2485 N N . ALA A 1 310 ? -4.494 -0.190 -16.474 1.00 86.56 310 ALA A N 1
ATOM 2486 C CA . ALA A 1 310 ? -3.099 -0.496 -16.771 1.00 86.56 310 ALA A CA 1
ATOM 2487 C C . ALA A 1 310 ? -2.889 -1.981 -17.132 1.00 86.56 310 ALA A C 1
ATOM 2489 O O . ALA A 1 310 ? -1.966 -2.298 -17.879 1.00 86.56 310 ALA A O 1
ATOM 2490 N N . GLY A 1 311 ? -3.764 -2.887 -16.680 1.00 88.31 311 GLY A N 1
ATOM 2491 C CA . GLY A 1 311 ? -3.738 -4.324 -16.986 1.00 88.31 311 GLY A CA 1
ATOM 2492 C C . GLY A 1 311 ? -3.444 -5.234 -15.787 1.00 88.31 311 GLY A C 1
ATOM 2493 O O . GLY A 1 311 ? -3.051 -6.390 -15.986 1.00 88.31 311 GLY A O 1
ATOM 2494 N N . ILE A 1 312 ? -3.619 -4.720 -14.565 1.00 88.62 312 ILE A N 1
ATOM 2495 C CA . ILE A 1 312 ? -3.474 -5.418 -13.282 1.00 88.62 312 ILE A CA 1
ATOM 2496 C C . ILE A 1 312 ? -4.826 -5.395 -12.554 1.00 88.62 312 ILE A C 1
ATOM 2498 O O . ILE A 1 312 ? -5.267 -4.356 -12.082 1.00 88.62 312 ILE A O 1
ATOM 2502 N N . GLU A 1 313 ? -5.486 -6.544 -12.437 1.00 89.31 313 GLU A N 1
ATOM 2503 C CA . GLU A 1 313 ? -6.759 -6.679 -11.710 1.00 89.31 313 GLU A CA 1
ATOM 2504 C C . GLU A 1 313 ? -6.495 -7.154 -10.272 1.00 89.31 313 GLU A C 1
ATOM 2506 O O . GLU A 1 313 ? -5.713 -8.090 -10.094 1.00 89.31 313 GLU A O 1
ATOM 2511 N N . LEU A 1 314 ? -7.126 -6.525 -9.273 1.00 84.31 314 LEU A N 1
ATOM 2512 C CA . LEU A 1 314 ? -6.977 -6.801 -7.831 1.00 84.31 314 LEU A CA 1
ATOM 2513 C C . LEU A 1 314 ? -8.212 -7.468 -7.219 1.00 84.31 314 LEU A C 1
ATOM 2515 O O . LEU A 1 314 ? -9.340 -7.142 -7.650 1.00 84.31 314 LEU A O 1
#

Secondary structure (DSSP, 8-state):
---------------TTSSSS-----------SSS---S-S--SSTHHHHHTGGGHHHHHTSTT-HHHHHHHHHHHTTT--EEHHHHHHHHHHHHHHS-TTSPPP---HHHHHHHHHTTGGG-TT-S---TTEE-HHHHHHHHHHHH-----EE-S--PPPPHHHHHHH-TT--HHHHHHHHHHHHSHHHHHHHHHHHHHT-EEEE---SS-SEEEETTTTEEEE-HHHHT-GGGHHHHHHHHHHTT---SS-BHHHHHHHHHHHHHHHHHHHS-PPP--HHHHHHHHHHSTTGGGSBS--SHHHHHHHHTEE-

Sequence (314 aa):
MKSSDYQFSRALVVPVILILLLTGCGGQVNVVKQNEVPASVYRNSLRSIFSDVQSTHSIKQSIFKPEFLDYLTYLTQNNKTLDQLDLQNYIKRWNAVATEKSELVRYNPLHFSRVASLHNARYKNSSSFDSSTISSDNVKILQSWLHWRLDYKIITPRDAFSKSQLQLLNPDKHPSLYLSLEKLAAHPAGGVLVKHALDSGLVIRLGQLSGSHGYYNYNENMITVDPSVVNYEFNLRYLIHELLHACNTDEDNSITEEVIAELIGLDIQNQITGIKFEINPYLVFVEHVLHPEYGKLDSTNDIYGELAMAGIEL

pLDDT: mean 75.75, std 20.86, range [26.44, 95.0]

Foldseek 3Di:
DDDDDDDDDDDDDDDPPPDPPPPPPLPAPPDDDDQPDFLDLDDDDPVVLPVVVVVCPVCLQECLPPVNLVVVLVVAVVFDKAFLVNVVVVLVVCQVPPDPVGHRHDDDLLRQLLLLQQPVLVCPPDPDSCSGIHHNVSSVLLVCLQPDDDPKDFQDFADQDDLVLLCLQVVVPDPLSSVLLNLLCVFRLSVLLSVLLSVVSAHEEEHDHDSHQWDQDLVVSYIYGHPVLSVDLQSSLSVQLRSLVSLDNDSFDALVSSLSSNVVSQVSSCVSVVNHRDDRSSVSSVCLCSDPSNVPGRHDDCSQVSCVVSRMHD